Protein AF-A0A9X2JK16-F1 (afdb_monomer)

Mean predicted aligned error: 14.8 Å

Organism: NCBI:txid2954799

Secondary structure (DSSP, 8-state):
--TTTTHHHHHHHHHHHHHHHHHHHHHHHHTT---TTGGGGGHHHHHHHHHSTTTTHHHHHHHHHHS-TTSHHHHHHHHHHHHH-BTTB-TTGGGS---SSHHHHHHHHHHHHHTT-HHHHHHHHHH-TT-HHHHHHHHHHS---HHHHHHHHHHHS-GGGGGGGGSPPSS---------TTSPPPPHHHHHHHHHHHHHHHH--

Structure (mmCIF, N/CA/C/O backbone):
data_AF-A0A9X2JK16-F1
#
_entry.id   AF-A0A9X2JK16-F1
#
loop_
_atom_site.group_PDB
_atom_site.id
_atom_site.type_symbol
_atom_site.label_atom_id
_atom_site.label_alt_id
_atom_site.label_comp_id
_atom_site.label_asym_id
_atom_site.label_entity_id
_atom_site.label_seq_id
_atom_site.pdbx_PDB_ins_code
_atom_site.Cartn_x
_atom_site.Cartn_y
_atom_site.Cartn_z
_atom_site.occupancy
_atom_site.B_iso_or_equiv
_atom_site.auth_seq_id
_atom_site.auth_comp_id
_atom_site.auth_asym_id
_atom_site.auth_atom_id
_atom_site.pdbx_PDB_model_num
ATOM 1 N N . MET A 1 1 ? -15.854 -31.203 12.276 1.00 40.19 1 MET A N 1
ATOM 2 C CA . MET A 1 1 ? -14.543 -30.589 11.935 1.00 40.19 1 MET A CA 1
ATOM 3 C C . MET A 1 1 ? -13.939 -31.334 10.739 1.00 40.19 1 MET A C 1
ATOM 5 O O . MET A 1 1 ? -14.162 -32.535 10.703 1.00 40.19 1 MET A O 1
ATOM 9 N N . PRO A 1 2 ? -13.176 -30.712 9.807 1.00 40.25 2 PRO A N 1
ATOM 10 C CA . PRO A 1 2 ? -12.578 -29.386 9.945 1.00 40.25 2 PRO A CA 1
ATOM 11 C C . PRO A 1 2 ? -12.680 -28.453 8.716 1.00 40.25 2 PRO A C 1
ATOM 13 O O . PRO A 1 2 ? -12.537 -28.835 7.557 1.00 40.25 2 PRO A O 1
ATOM 16 N N . ILE A 1 3 ? -12.740 -27.164 9.044 1.00 32.25 3 ILE A N 1
ATOM 17 C CA . ILE A 1 3 ? -12.568 -25.955 8.218 1.00 32.25 3 ILE A CA 1
ATOM 18 C C . ILE A 1 3 ? -11.149 -25.859 7.580 1.00 32.25 3 ILE A C 1
ATOM 20 O O . ILE A 1 3 ? -10.768 -24.868 6.968 1.00 32.25 3 ILE A O 1
ATOM 24 N N . ALA A 1 4 ? -10.360 -26.936 7.628 1.00 30.92 4 ALA A N 1
ATOM 25 C CA . ALA A 1 4 ? -8.971 -26.984 7.175 1.00 30.92 4 ALA A CA 1
ATOM 26 C C . ALA A 1 4 ? -8.785 -27.261 5.665 1.00 30.92 4 ALA A C 1
ATOM 28 O O . ALA A 1 4 ? -7.663 -27.169 5.171 1.00 30.92 4 ALA A O 1
ATOM 29 N N . ARG A 1 5 ? -9.846 -27.585 4.903 1.00 32.50 5 ARG A N 1
ATOM 30 C CA . ARG A 1 5 ? -9.723 -27.886 3.456 1.00 32.50 5 ARG A CA 1
ATOM 31 C C . ARG A 1 5 ? -9.924 -26.691 2.516 1.00 32.50 5 ARG A C 1
ATOM 33 O O . ARG A 1 5 ? -9.440 -26.755 1.393 1.00 32.50 5 ARG A O 1
ATOM 40 N N . ARG A 1 6 ? -10.545 -25.589 2.955 1.00 37.38 6 ARG A N 1
ATOM 41 C CA . ARG A 1 6 ? -10.747 -24.393 2.102 1.00 37.38 6 ARG A CA 1
ATOM 42 C C . ARG A 1 6 ? -9.550 -23.447 2.066 1.00 37.38 6 ARG A C 1
ATOM 44 O O . ARG A 1 6 ? -9.339 -22.766 1.072 1.00 37.38 6 ARG A O 1
ATOM 51 N N . VAL A 1 7 ? -8.726 -23.464 3.111 1.00 42.69 7 VAL A N 1
ATOM 52 C CA . VAL A 1 7 ? -7.578 -22.560 3.217 1.00 42.69 7 VAL A CA 1
ATOM 53 C C . VAL A 1 7 ? -6.539 -22.872 2.139 1.00 42.69 7 VAL A C 1
ATOM 55 O O . VAL A 1 7 ? -6.014 -21.934 1.570 1.00 42.69 7 VAL A O 1
ATOM 58 N N . LYS A 1 8 ? -6.309 -24.139 1.748 1.00 41.94 8 LYS A N 1
ATOM 59 C CA . LYS A 1 8 ? -5.296 -24.511 0.732 1.00 41.94 8 LYS A CA 1
ATOM 60 C C . LYS A 1 8 ? -5.561 -23.993 -0.697 1.00 41.94 8 LYS A C 1
ATOM 62 O O . LYS A 1 8 ? -4.607 -23.958 -1.469 1.00 41.94 8 LYS A O 1
ATOM 67 N N . SER A 1 9 ? -6.789 -23.585 -1.041 1.00 55.91 9 SER A N 1
ATOM 68 C CA . SER A 1 9 ? -7.109 -23.006 -2.363 1.00 55.91 9 SER A CA 1
ATOM 69 C C . SER A 1 9 ? -6.498 -21.613 -2.510 1.00 55.91 9 SER A C 1
ATOM 71 O O . SER A 1 9 ? -5.680 -21.376 -3.393 1.00 55.91 9 SER A O 1
ATOM 73 N N . ILE A 1 10 ? -6.769 -20.748 -1.530 1.00 56.81 10 ILE A N 1
ATOM 74 C CA . ILE A 1 10 ? -6.514 -19.303 -1.595 1.00 56.81 10 ILE A CA 1
ATOM 75 C C . ILE A 1 10 ? -5.021 -18.968 -1.806 1.00 56.81 10 ILE A C 1
ATOM 77 O O . ILE A 1 10 ? -4.688 -18.017 -2.504 1.00 56.81 10 ILE A O 1
ATOM 81 N N . TRP A 1 11 ? -4.088 -19.773 -1.275 1.00 54.00 11 TRP A N 1
ATOM 82 C CA . TRP A 1 11 ? -2.635 -19.544 -1.436 1.00 54.00 11 TRP A CA 1
ATOM 83 C C . TRP A 1 11 ? -2.142 -19.762 -2.861 1.00 54.00 11 TRP A C 1
ATOM 85 O O . TRP A 1 11 ? -1.222 -19.074 -3.295 1.00 54.00 11 TRP A O 1
ATOM 95 N N . ARG A 1 12 ? -2.703 -20.754 -3.566 1.00 59.56 12 ARG A N 1
ATOM 96 C CA . ARG A 1 12 ? -2.403 -20.954 -4.990 1.00 59.56 12 ARG A CA 1
ATOM 97 C C . ARG A 1 12 ? -3.081 -19.876 -5.818 1.00 59.56 12 ARG A C 1
ATOM 99 O O . ARG A 1 12 ? -2.530 -19.486 -6.839 1.00 59.56 12 ARG A O 1
ATOM 106 N N . ASP A 1 13 ? -4.218 -19.382 -5.344 1.00 77.69 13 ASP A N 1
ATOM 107 C CA . ASP A 1 13 ? -5.017 -18.403 -6.060 1.00 77.69 13 ASP A CA 1
ATOM 108 C C . ASP A 1 13 ? -4.323 -17.032 -6.102 1.00 77.69 13 ASP A C 1
ATOM 110 O O . ASP A 1 13 ? -4.270 -16.450 -7.176 1.00 77.69 13 ASP A O 1
ATOM 114 N N . VAL A 1 14 ? -3.681 -16.553 -5.022 1.00 85.00 14 VAL A N 1
ATOM 115 C CA . VAL A 1 14 ? -3.004 -15.231 -5.026 1.00 85.00 14 VAL A CA 1
ATOM 116 C C . VAL A 1 14 ? -1.766 -15.186 -5.928 1.00 85.00 14 VAL A C 1
ATOM 118 O O . VAL A 1 14 ? -1.643 -14.270 -6.738 1.00 85.00 14 VAL A O 1
ATOM 121 N N . ASP A 1 15 ? -0.852 -16.155 -5.830 1.00 84.62 15 ASP A N 1
ATOM 122 C CA . ASP A 1 15 ? 0.355 -16.151 -6.676 1.00 84.62 15 ASP A CA 1
ATOM 123 C C . ASP A 1 15 ? -0.002 -16.373 -8.150 1.00 84.62 15 ASP A C 1
ATOM 125 O O . ASP A 1 15 ? 0.547 -15.719 -9.038 1.00 84.62 15 ASP A O 1
ATOM 129 N N . ARG A 1 16 ? -0.968 -17.265 -8.416 1.00 86.56 16 ARG A N 1
ATOM 130 C CA . ARG A 1 16 ? -1.505 -17.477 -9.763 1.00 86.56 16 ARG A CA 1
ATOM 131 C C . ARG A 1 16 ? -2.162 -16.210 -10.295 1.00 86.56 16 ARG A C 1
ATOM 133 O O . ARG A 1 16 ? -1.919 -15.867 -11.448 1.00 86.56 16 ARG A O 1
ATOM 140 N N . PHE A 1 17 ? -2.952 -15.529 -9.469 1.00 89.75 17 PHE A N 1
ATOM 141 C CA . PHE A 1 17 ? -3.612 -14.275 -9.808 1.00 89.75 17 PHE A CA 1
ATOM 142 C C . PHE A 1 17 ? -2.595 -13.193 -10.170 1.00 89.75 17 PHE A C 1
ATOM 144 O O . PHE A 1 17 ? -2.703 -12.591 -11.232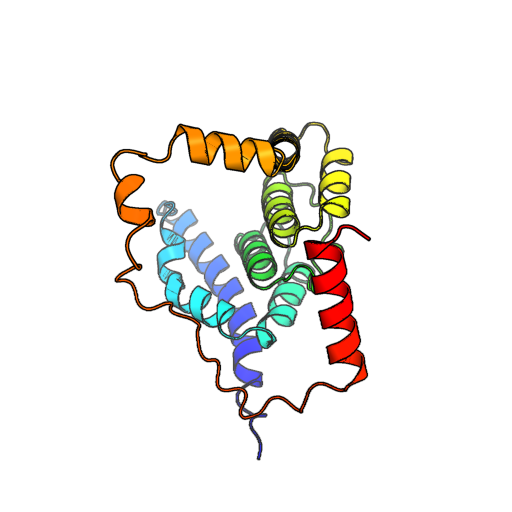 1.00 89.75 17 PHE A O 1
ATOM 151 N N . LEU A 1 18 ? -1.566 -12.980 -9.346 1.00 90.69 18 LEU A N 1
ATOM 152 C CA . LEU A 1 18 ? -0.531 -11.983 -9.627 1.00 90.69 18 LEU A CA 1
ATOM 153 C C . LEU A 1 18 ? 0.270 -12.323 -10.896 1.00 90.69 18 LEU A C 1
ATOM 155 O O . LEU A 1 18 ? 0.558 -11.434 -11.696 1.00 90.69 18 LEU A O 1
ATOM 159 N N . ALA A 1 19 ? 0.548 -13.605 -11.145 1.00 88.12 19 ALA A N 1
ATOM 160 C CA . ALA A 1 19 ? 1.183 -14.049 -12.385 1.00 88.12 19 ALA A CA 1
ATOM 161 C C . ALA A 1 19 ? 0.268 -13.906 -13.620 1.00 88.12 19 ALA A C 1
ATOM 163 O O . ALA A 1 19 ? 0.729 -13.643 -14.731 1.00 88.12 19 ALA A O 1
ATOM 164 N N . GLU A 1 20 ? -1.040 -14.108 -13.470 1.00 88.81 20 GLU A N 1
ATOM 165 C CA . GLU A 1 20 ? -2.033 -13.866 -14.520 1.00 88.81 20 GLU A CA 1
ATOM 166 C C . GLU A 1 20 ? -2.175 -12.379 -14.831 1.00 88.81 20 GLU A C 1
ATOM 168 O O . GLU A 1 20 ? -2.194 -11.993 -15.998 1.00 88.81 20 GLU A O 1
ATOM 173 N N . LEU A 1 21 ? -2.156 -11.549 -13.795 1.00 90.88 21 LEU A N 1
ATOM 174 C CA . LEU A 1 21 ? -2.156 -10.103 -13.896 1.00 90.88 21 LEU A CA 1
ATOM 175 C C . LEU A 1 21 ? -0.925 -9.601 -14.667 1.00 90.88 21 LEU A C 1
ATOM 177 O O . LEU A 1 21 ? -1.068 -8.771 -15.566 1.00 90.88 21 LEU A O 1
ATOM 181 N N . ASP A 1 22 ? 0.263 -10.139 -14.382 1.00 90.19 22 ASP A N 1
ATOM 182 C CA . ASP A 1 22 ? 1.486 -9.824 -15.132 1.00 90.19 22 ASP A CA 1
ATOM 183 C C . ASP A 1 22 ? 1.375 -10.207 -16.612 1.00 90.19 22 ASP A C 1
ATOM 185 O O . ASP A 1 22 ? 1.712 -9.408 -17.492 1.00 90.19 22 ASP A O 1
ATOM 189 N N . ARG A 1 23 ? 0.858 -11.408 -16.902 1.00 90.12 23 ARG A N 1
ATOM 190 C CA . ARG A 1 23 ? 0.634 -11.876 -18.280 1.00 90.12 23 ARG A CA 1
ATOM 191 C C . ARG A 1 23 ? -0.364 -10.994 -19.019 1.00 90.12 23 ARG A C 1
ATOM 193 O O . ARG A 1 23 ? -0.121 -10.629 -20.167 1.00 90.12 23 ARG A O 1
ATOM 200 N N . TYR A 1 24 ? -1.456 -10.619 -18.363 1.00 88.69 24 TYR A N 1
ATOM 201 C CA . TYR A 1 24 ? -2.476 -9.762 -18.950 1.00 88.69 24 TYR A CA 1
ATOM 202 C C . TYR A 1 24 ? -1.957 -8.343 -19.203 1.00 88.69 24 TYR A C 1
ATOM 204 O O . TYR A 1 24 ? -2.203 -7.783 -20.271 1.00 88.69 24 TYR A O 1
ATOM 212 N N . HIS A 1 25 ? -1.170 -7.780 -18.282 1.00 90.44 25 HIS A N 1
ATOM 213 C CA . HIS A 1 25 ? -0.501 -6.501 -18.510 1.00 90.44 25 HIS A CA 1
ATOM 214 C C . HIS A 1 25 ? 0.427 -6.569 -19.728 1.00 90.44 25 HIS A C 1
ATOM 216 O O . HIS A 1 25 ? 0.351 -5.713 -20.605 1.00 90.44 25 HIS A O 1
ATOM 222 N N . HIS A 1 26 ? 1.262 -7.607 -19.824 1.00 90.31 26 HIS A N 1
ATOM 223 C CA . HIS A 1 26 ? 2.160 -7.793 -20.965 1.00 90.31 26 HIS A CA 1
ATOM 224 C C . HIS A 1 26 ? 1.397 -7.947 -22.294 1.00 90.31 26 HIS A C 1
ATOM 226 O O . HIS A 1 26 ? 1.768 -7.349 -23.308 1.00 90.31 26 HIS A O 1
ATOM 232 N N . TYR A 1 27 ? 0.284 -8.684 -22.281 1.00 90.75 27 TYR A N 1
ATOM 233 C CA . TYR A 1 27 ? -0.622 -8.792 -23.421 1.00 90.75 27 TYR A CA 1
ATOM 234 C C . TYR A 1 27 ? -1.186 -7.423 -23.833 1.00 90.75 27 TYR A C 1
ATOM 236 O O . TYR A 1 27 ? -1.111 -7.045 -24.998 1.00 90.75 27 TYR A O 1
ATOM 244 N N . LEU A 1 28 ? -1.685 -6.618 -22.895 1.00 89.44 28 LEU A N 1
ATOM 245 C CA . LEU A 1 28 ? -2.206 -5.290 -23.223 1.00 89.44 28 LEU A CA 1
ATOM 246 C C . LEU A 1 28 ? -1.125 -4.329 -23.720 1.00 89.44 28 LEU A C 1
ATOM 248 O O . LEU A 1 28 ? -1.386 -3.548 -24.637 1.00 89.44 28 LEU A O 1
ATOM 252 N N . SER A 1 29 ? 0.076 -4.383 -23.140 1.00 88.88 29 SER A N 1
ATOM 253 C CA . SER A 1 29 ? 1.216 -3.574 -23.577 1.00 88.88 29 SER A CA 1
ATOM 254 C C . SER A 1 29 ? 1.638 -3.912 -25.006 1.00 88.88 29 SER A C 1
ATOM 256 O O . SER A 1 29 ? 1.811 -2.997 -25.805 1.00 88.88 29 SER A O 1
ATOM 258 N N . SER A 1 30 ? 1.733 -5.199 -25.357 1.00 91.50 30 SER A N 1
ATOM 259 C CA . SER A 1 30 ? 2.098 -5.638 -26.717 1.00 91.50 30 SER A CA 1
ATOM 260 C C . SER A 1 30 ? 1.059 -5.271 -27.782 1.00 91.50 30 SER A C 1
ATOM 262 O O . SER A 1 30 ? 1.412 -5.113 -28.945 1.00 91.50 30 SER A O 1
ATOM 264 N N . HIS A 1 31 ? -0.202 -5.073 -27.391 1.00 91.00 31 HIS A N 1
ATOM 265 C CA . HIS A 1 31 ? -1.290 -4.705 -28.303 1.00 91.00 31 HIS A CA 1
ATOM 266 C C . HIS A 1 31 ? -1.624 -3.204 -28.284 1.00 91.00 31 HIS A C 1
ATOM 268 O O . HIS A 1 31 ? -2.629 -2.802 -28.869 1.00 91.00 31 HIS A O 1
ATOM 274 N N . GLY A 1 32 ? -0.847 -2.372 -27.577 1.00 87.38 32 GLY A N 1
ATOM 275 C CA . GLY A 1 32 ? -1.099 -0.928 -27.469 1.00 87.38 32 GLY A CA 1
ATOM 276 C C . GLY A 1 32 ? -2.396 -0.562 -26.730 1.00 87.38 32 GLY A C 1
ATOM 277 O O . GLY A 1 32 ? -2.888 0.554 -26.858 1.00 87.38 32 GLY A O 1
ATOM 278 N N . LYS A 1 33 ? -2.967 -1.490 -25.950 1.00 84.12 33 LYS A N 1
ATOM 279 C CA . LYS A 1 33 ? -4.248 -1.332 -25.233 1.00 84.12 33 LYS A CA 1
ATOM 280 C C . LYS A 1 33 ? -4.075 -1.084 -23.731 1.00 84.12 33 LYS A C 1
ATOM 282 O O . LYS A 1 33 ? -5.036 -1.197 -22.970 1.00 84.12 33 LYS A O 1
ATOM 287 N N . CYS A 1 34 ? -2.863 -0.770 -23.271 1.00 80.00 34 CYS A N 1
ATOM 288 C CA . CYS A 1 34 ? -2.581 -0.553 -21.850 1.00 80.00 34 CYS A CA 1
ATOM 289 C C . CYS A 1 34 ? -3.060 0.839 -21.387 1.00 80.00 34 CYS A C 1
ATOM 291 O O . CYS A 1 34 ? -2.273 1.762 -21.197 1.00 80.00 34 CYS A O 1
ATOM 293 N N . GLY A 1 35 ? -4.377 0.998 -21.240 1.00 80.12 35 GLY A N 1
ATOM 294 C CA . GLY A 1 35 ? -5.007 2.183 -20.646 1.00 80.12 35 GLY A CA 1
ATOM 295 C C . GLY A 1 35 ? -5.196 2.051 -19.131 1.00 80.12 35 GLY A C 1
ATOM 296 O O . GLY A 1 35 ? -5.212 0.947 -18.600 1.00 80.12 35 GLY A O 1
ATOM 297 N N . GLN A 1 36 ? -5.416 3.161 -18.416 1.00 75.69 36 GLN A N 1
ATOM 298 C CA . GLN A 1 36 ? -5.500 3.203 -16.939 1.00 75.69 36 GLN A CA 1
ATOM 299 C C . GLN A 1 36 ? -6.570 2.279 -16.310 1.00 75.69 36 GLN A C 1
ATOM 301 O O . GLN A 1 36 ? -6.493 1.959 -15.126 1.00 75.69 36 GLN A O 1
ATOM 306 N N . GLY A 1 37 ? -7.557 1.825 -17.087 1.00 82.69 37 GLY A N 1
ATOM 307 C CA . GLY A 1 37 ? -8.665 0.991 -16.616 1.00 82.69 37 GLY A CA 1
ATOM 308 C C . GLY A 1 37 ? -8.416 -0.519 -16.616 1.00 82.69 37 GLY A C 1
ATOM 309 O O . GLY A 1 37 ? -9.310 -1.259 -16.219 1.00 82.69 37 GLY A O 1
ATOM 310 N N . TRP A 1 38 ? -7.252 -1.015 -17.044 1.00 84.81 38 TRP A N 1
ATOM 311 C CA . TRP A 1 38 ? -7.060 -2.462 -17.228 1.00 84.81 38 TRP A CA 1
ATOM 312 C C . TRP A 1 38 ? -7.181 -3.284 -15.934 1.00 84.81 38 TRP A C 1
ATOM 314 O O . TRP A 1 38 ? -7.625 -4.430 -15.966 1.00 84.81 38 TRP A O 1
ATOM 324 N N . LEU A 1 39 ? -6.863 -2.682 -14.784 1.00 87.12 39 LEU A N 1
ATOM 325 C CA . LEU A 1 39 ? -7.024 -3.304 -13.466 1.00 87.12 39 LEU A CA 1
ATOM 326 C C . LEU A 1 39 ? -8.493 -3.506 -13.067 1.00 87.12 39 LEU A C 1
ATOM 328 O O . LEU A 1 39 ? -8.778 -4.300 -12.173 1.00 87.12 39 LEU A O 1
ATOM 332 N N . LEU A 1 40 ? -9.435 -2.812 -13.717 1.00 87.25 40 LEU A N 1
ATOM 333 C CA . LEU A 1 40 ? -10.864 -2.937 -13.417 1.00 87.25 40 LEU A CA 1
ATOM 334 C C . LEU A 1 40 ? -11.402 -4.332 -13.743 1.00 87.25 40 LEU A C 1
ATOM 336 O O . LEU A 1 40 ? -12.339 -4.774 -13.078 1.00 87.25 40 LEU A O 1
ATOM 340 N N . ALA A 1 41 ? -10.781 -5.037 -14.695 1.00 84.12 41 ALA A N 1
ATOM 341 C CA . ALA A 1 41 ? -11.116 -6.422 -15.020 1.00 84.12 41 ALA A CA 1
ATOM 342 C C . ALA A 1 41 ? -10.971 -7.362 -13.806 1.00 84.12 41 ALA A C 1
ATOM 344 O O . ALA A 1 41 ? -11.719 -8.324 -13.688 1.00 84.12 41 ALA A O 1
ATOM 345 N N . PHE A 1 42 ? -10.083 -7.026 -12.865 1.00 87.50 42 PHE A N 1
ATOM 346 C CA . PHE A 1 42 ? -9.749 -7.834 -11.686 1.00 87.50 42 PHE A CA 1
ATOM 347 C C . PHE A 1 42 ? -10.372 -7.306 -10.385 1.00 87.50 42 PHE A C 1
ATOM 349 O O . PHE A 1 42 ? -9.944 -7.635 -9.277 1.00 87.50 42 PHE A O 1
ATOM 356 N N . ARG A 1 43 ? -11.376 -6.423 -10.477 1.00 87.12 43 ARG A N 1
ATOM 357 C CA . ARG A 1 43 ? -11.970 -5.763 -9.300 1.00 87.12 43 ARG A CA 1
ATOM 358 C C . ARG A 1 43 ? -12.510 -6.758 -8.269 1.00 87.12 43 ARG A C 1
ATOM 360 O O . ARG A 1 43 ? -12.428 -6.490 -7.069 1.00 87.12 43 ARG A O 1
ATOM 367 N N . ASN A 1 44 ? -13.110 -7.855 -8.724 1.00 84.38 44 ASN A N 1
ATOM 368 C CA . ASN A 1 44 ? -13.694 -8.857 -7.835 1.00 84.38 44 ASN A CA 1
ATOM 369 C C . ASN A 1 44 ? -12.609 -9.676 -7.130 1.00 84.38 44 ASN A C 1
ATOM 371 O O . ASN A 1 44 ? -12.719 -9.876 -5.923 1.00 84.38 44 ASN A O 1
ATOM 375 N N . ASP A 1 45 ? -11.526 -10.020 -7.827 1.00 86.69 45 ASP A N 1
ATOM 376 C CA . ASP A 1 45 ? -10.373 -10.713 -7.245 1.00 86.69 45 ASP A CA 1
ATOM 377 C C . ASP A 1 45 ? -9.714 -9.866 -6.156 1.00 86.69 45 ASP A C 1
ATOM 379 O O . ASP A 1 45 ? -9.488 -10.338 -5.043 1.00 86.69 45 ASP A O 1
ATOM 383 N N . PHE A 1 46 ? -9.507 -8.567 -6.410 1.00 88.44 46 PHE A N 1
ATOM 384 C CA . PHE A 1 46 ? -8.986 -7.656 -5.388 1.00 88.44 46 PHE A CA 1
ATOM 385 C C . PHE A 1 46 ? -9.880 -7.595 -4.151 1.00 88.44 46 PHE A C 1
ATOM 387 O O . PHE A 1 46 ? -9.382 -7.595 -3.029 1.00 88.44 46 PHE A O 1
ATOM 394 N N . ARG A 1 47 ? -11.204 -7.545 -4.331 1.00 86.38 47 ARG A N 1
ATOM 395 C CA . ARG A 1 47 ? -12.146 -7.541 -3.204 1.00 86.38 47 ARG A CA 1
ATOM 396 C C . ARG A 1 47 ? -12.078 -8.830 -2.405 1.00 86.38 47 ARG A C 1
ATOM 398 O O . ARG A 1 47 ? -12.116 -8.761 -1.183 1.00 86.38 47 ARG A O 1
ATOM 405 N N . GLN A 1 48 ? -11.981 -9.965 -3.085 1.00 83.75 48 GLN A N 1
ATOM 406 C CA . GLN A 1 48 ? -11.883 -11.261 -2.435 1.00 83.75 48 GLN A CA 1
ATOM 407 C C . GLN A 1 48 ? -10.586 -11.373 -1.629 1.00 83.75 48 GLN A C 1
ATOM 409 O O . GLN A 1 48 ? -10.637 -11.698 -0.447 1.00 83.75 48 GLN A O 1
ATOM 414 N N . ILE A 1 49 ? -9.450 -10.986 -2.219 1.00 84.69 49 ILE A N 1
ATOM 415 C CA . ILE A 1 49 ? -8.154 -10.955 -1.526 1.00 84.69 49 ILE A CA 1
ATOM 416 C C . ILE A 1 49 ? -8.235 -10.092 -0.262 1.00 84.69 49 ILE A C 1
ATOM 418 O O . ILE A 1 49 ? -7.777 -10.514 0.793 1.00 84.69 49 ILE A O 1
ATOM 422 N N . LEU A 1 50 ? -8.848 -8.908 -0.345 1.00 83.94 50 LEU A N 1
ATOM 423 C CA . LEU A 1 50 ? -9.008 -8.012 0.806 1.00 83.94 50 LEU A CA 1
ATOM 424 C C . LEU A 1 50 ? -10.017 -8.520 1.851 1.00 83.94 50 LEU A C 1
ATOM 426 O O . LEU A 1 50 ? -9.973 -8.088 2.997 1.00 83.94 50 LEU A O 1
ATOM 430 N N . PHE A 1 51 ? -10.955 -9.390 1.478 1.00 82.88 51 PHE A N 1
ATOM 431 C CA . PHE A 1 51 ? -11.930 -9.951 2.414 1.00 82.88 51 PHE A CA 1
ATOM 432 C C . PHE A 1 51 ? -11.364 -11.149 3.186 1.00 82.88 51 PHE A C 1
ATOM 434 O O . PHE A 1 51 ? -11.666 -11.319 4.365 1.00 82.88 51 PHE A O 1
ATOM 441 N N . ASP A 1 52 ? -10.497 -11.941 2.553 1.00 78.12 52 ASP A N 1
ATOM 442 C CA . ASP A 1 52 ? -9.912 -13.163 3.119 1.00 78.12 52 ASP A CA 1
ATOM 443 C C . ASP A 1 52 ? -8.721 -12.895 4.076 1.00 78.12 52 ASP A C 1
ATOM 445 O O . ASP A 1 52 ? -7.876 -13.765 4.332 1.00 78.12 52 ASP A O 1
ATOM 449 N N . GLU A 1 53 ? -8.634 -11.688 4.647 1.00 67.88 53 GLU A N 1
ATOM 450 C CA . GLU A 1 53 ? -7.655 -11.355 5.683 1.00 67.88 53 GLU A CA 1
ATOM 451 C C . GLU A 1 53 ? -7.880 -12.226 6.937 1.00 67.88 53 GLU A C 1
ATOM 453 O O . GLU A 1 53 ? -9.004 -12.300 7.439 1.00 67.88 53 GLU A O 1
ATOM 458 N N . PRO A 1 54 ? -6.846 -12.904 7.491 1.00 63.62 54 PRO A N 1
ATOM 459 C CA . PRO A 1 54 ? -5.402 -12.697 7.300 1.00 63.62 54 PRO A CA 1
ATOM 460 C C . PRO A 1 54 ? -4.683 -13.724 6.395 1.00 63.62 54 PRO A C 1
ATOM 462 O O . PRO A 1 54 ? -3.451 -13.708 6.324 1.00 63.62 54 PRO A O 1
ATOM 465 N N . ALA A 1 55 ? -5.398 -14.642 5.733 1.00 65.19 55 ALA A N 1
ATOM 466 C CA . ALA A 1 55 ? -4.793 -15.788 5.034 1.00 65.19 55 ALA A CA 1
ATOM 467 C C . ALA A 1 55 ? -3.924 -15.387 3.824 1.00 65.19 55 ALA A C 1
ATOM 469 O O . ALA A 1 55 ? -3.003 -16.108 3.446 1.00 65.19 55 ALA A O 1
ATOM 470 N N . VAL A 1 56 ? -4.183 -14.214 3.247 1.00 69.00 56 VAL A N 1
ATOM 471 C CA . VAL A 1 56 ? -3.529 -13.702 2.032 1.00 69.00 56 VAL A CA 1
ATOM 472 C C . VAL A 1 56 ? -2.210 -12.957 2.269 1.00 69.00 56 VAL A C 1
ATOM 474 O O . VAL A 1 56 ? -1.451 -12.741 1.325 1.00 69.00 56 VAL A O 1
ATOM 477 N N . ASN A 1 57 ? -1.868 -12.618 3.517 1.00 75.56 57 ASN A N 1
ATOM 478 C CA . ASN A 1 57 ? -0.672 -11.815 3.812 1.00 75.56 57 ASN A CA 1
ATOM 479 C C . ASN A 1 57 ? 0.636 -12.550 3.501 1.00 75.56 57 ASN A C 1
ATOM 481 O O . ASN A 1 57 ? 1.592 -11.957 3.006 1.00 75.56 57 ASN A O 1
ATOM 485 N N . PHE A 1 58 ? 0.685 -13.851 3.779 1.00 80.38 58 PHE A N 1
ATOM 486 C CA . PHE A 1 58 ? 1.874 -14.654 3.516 1.00 80.38 58 PHE A CA 1
ATOM 487 C C . PHE A 1 58 ? 2.104 -14.894 2.014 1.00 80.38 58 PHE A C 1
ATOM 489 O O . PHE A 1 58 ? 3.243 -14.710 1.592 1.00 80.38 58 PHE A O 1
ATOM 496 N N . PRO A 1 59 ? 1.086 -15.222 1.188 1.00 85.81 59 PRO A N 1
ATOM 497 C CA . PRO A 1 59 ? 1.234 -15.246 -0.268 1.00 85.81 59 PRO A CA 1
ATOM 498 C C . PRO A 1 59 ? 1.760 -13.927 -0.842 1.00 85.81 59 PRO A C 1
ATOM 500 O O . PRO A 1 59 ? 2.743 -13.938 -1.572 1.00 85.81 59 PRO A O 1
ATOM 503 N N . LEU A 1 60 ? 1.197 -12.781 -0.438 1.00 88.94 60 LEU A N 1
ATOM 504 C CA . LEU A 1 60 ? 1.659 -11.468 -0.907 1.00 88.94 60 LEU A CA 1
ATOM 505 C C . LEU A 1 60 ? 3.121 -11.195 -0.521 1.00 88.94 60 LEU A C 1
ATOM 507 O O . LEU A 1 60 ? 3.916 -10.756 -1.350 1.00 88.94 60 LEU A O 1
ATOM 511 N N . ALA A 1 61 ? 3.499 -11.491 0.726 1.00 87.69 61 ALA A N 1
ATOM 512 C CA . ALA A 1 61 ? 4.875 -11.327 1.190 1.00 87.69 61 ALA A CA 1
ATOM 513 C C . ALA A 1 61 ? 5.856 -12.304 0.516 1.00 87.69 61 ALA A C 1
ATOM 515 O O . ALA A 1 61 ? 7.021 -11.960 0.322 1.00 87.69 61 ALA A O 1
ATOM 516 N N . ARG A 1 62 ? 5.405 -13.516 0.168 1.00 87.94 62 ARG A N 1
ATOM 517 C CA . ARG A 1 62 ? 6.180 -14.482 -0.619 1.00 87.94 62 ARG A CA 1
ATOM 518 C C . ARG A 1 62 ? 6.388 -13.971 -2.041 1.00 87.94 62 ARG A C 1
ATOM 520 O O . ARG A 1 62 ? 7.525 -13.924 -2.489 1.00 87.94 62 ARG A O 1
ATOM 527 N N . TYR A 1 63 ? 5.330 -13.501 -2.700 1.00 89.81 63 TYR A N 1
ATOM 528 C CA . TYR A 1 63 ? 5.421 -12.927 -4.040 1.00 89.81 63 TYR A CA 1
ATOM 529 C C . TYR A 1 63 ? 6.450 -11.795 -4.110 1.00 89.81 63 TYR A C 1
ATOM 531 O O . TYR A 1 63 ? 7.303 -11.795 -4.985 1.00 89.81 63 TYR A O 1
ATOM 539 N N . LEU A 1 64 ? 6.425 -10.866 -3.149 1.00 90.19 64 LEU A N 1
ATOM 540 C CA . LEU A 1 64 ? 7.389 -9.760 -3.078 1.00 90.19 64 LEU A CA 1
ATOM 541 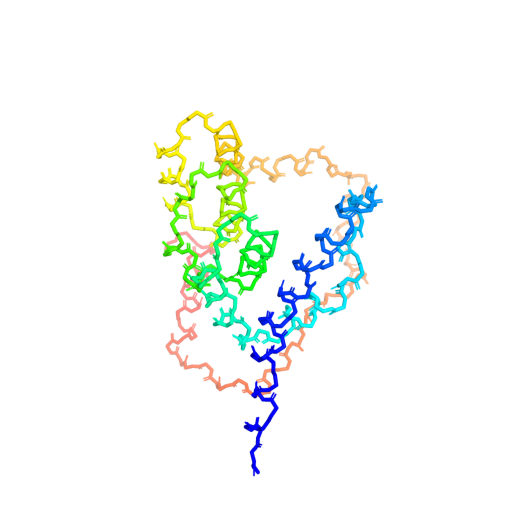C C . LEU A 1 64 ? 8.834 -10.205 -2.805 1.00 90.19 64 LEU A C 1
ATOM 543 O O . LEU A 1 64 ? 9.758 -9.442 -3.051 1.00 90.19 64 LEU A O 1
ATOM 547 N N . ARG A 1 65 ? 9.045 -11.405 -2.262 1.00 88.75 65 ARG A N 1
ATOM 548 C CA . ARG A 1 65 ? 10.386 -11.962 -2.056 1.00 88.75 65 ARG A CA 1
ATOM 549 C C . ARG A 1 65 ? 10.901 -12.659 -3.308 1.00 88.75 65 ARG A C 1
ATOM 551 O O . ARG A 1 65 ? 12.076 -12.533 -3.631 1.00 88.75 65 ARG A O 1
ATOM 558 N N . ASP A 1 66 ? 10.023 -13.409 -3.963 1.00 90.00 66 ASP A N 1
ATOM 559 C CA . ASP A 1 66 ? 10.398 -14.329 -5.034 1.00 90.00 66 ASP A CA 1
ATOM 560 C C . ASP A 1 66 ? 10.329 -13.662 -6.418 1.00 90.00 66 ASP A C 1
ATOM 562 O O . ASP A 1 66 ? 10.994 -14.103 -7.356 1.00 90.00 66 ASP A O 1
ATOM 566 N N . CYS A 1 67 ? 9.522 -12.606 -6.572 1.00 89.06 67 CYS A N 1
ATOM 567 C CA . CYS A 1 67 ? 9.353 -11.898 -7.837 1.00 89.06 67 CYS A CA 1
ATOM 568 C C . CYS A 1 67 ? 10.196 -10.623 -7.904 1.00 89.06 67 CYS A C 1
ATOM 570 O O . CYS A 1 67 ? 10.249 -9.863 -6.935 1.00 89.06 67 CYS A O 1
ATOM 572 N N . PRO A 1 68 ? 10.796 -10.341 -9.073 1.00 89.75 68 PRO A N 1
ATOM 573 C CA . PRO A 1 68 ? 11.643 -9.178 -9.238 1.00 89.75 68 PRO A CA 1
ATOM 574 C C . PRO A 1 68 ? 10.807 -7.885 -9.328 1.00 89.75 68 PRO A C 1
ATOM 576 O O . PRO A 1 68 ? 9.645 -7.926 -9.767 1.00 89.75 68 PRO A O 1
ATOM 579 N N . PRO A 1 69 ? 11.363 -6.731 -8.918 1.00 88.94 69 PRO A N 1
ATOM 580 C CA . PRO A 1 69 ? 10.582 -5.514 -8.717 1.00 88.94 69 PRO A CA 1
ATOM 581 C C . PRO A 1 69 ? 10.067 -4.839 -10.000 1.00 88.94 69 PRO A C 1
ATOM 583 O O . PRO A 1 69 ? 9.167 -3.998 -9.943 1.00 88.94 69 PRO A O 1
ATOM 586 N N . GLU A 1 70 ? 10.594 -5.222 -11.164 1.00 87.75 70 GLU A N 1
ATOM 587 C CA . GLU A 1 70 ? 10.199 -4.721 -12.485 1.00 87.75 70 GLU A CA 1
ATOM 588 C C . GLU A 1 70 ? 8.827 -5.251 -12.919 1.00 87.75 70 GLU A C 1
ATOM 590 O O . GLU A 1 70 ? 8.185 -4.683 -13.809 1.00 87.75 70 GLU A O 1
ATOM 595 N N . ARG A 1 71 ? 8.351 -6.338 -12.298 1.00 89.06 71 ARG A N 1
ATOM 596 C CA . ARG A 1 71 ? 7.060 -6.931 -12.647 1.00 89.06 71 ARG A CA 1
ATOM 597 C C . ARG A 1 71 ? 5.897 -6.025 -12.220 1.00 89.06 71 ARG A C 1
ATOM 599 O O . ARG A 1 71 ? 5.866 -5.571 -11.073 1.00 89.06 71 ARG A O 1
ATOM 606 N N . PRO A 1 72 ? 4.892 -5.791 -13.087 1.00 86.06 72 PRO A N 1
ATOM 607 C CA . PRO A 1 72 ? 3.712 -4.983 -12.756 1.00 86.06 72 PRO A CA 1
ATOM 608 C C . PRO A 1 72 ? 3.024 -5.406 -11.450 1.00 86.06 72 PRO A C 1
ATOM 610 O O . PRO A 1 72 ? 2.641 -4.560 -10.634 1.00 86.06 72 PRO A O 1
ATOM 613 N N . GLY A 1 73 ? 2.928 -6.715 -11.232 1.00 89.75 73 GLY A N 1
ATOM 614 C CA . GLY A 1 73 ? 2.338 -7.356 -10.072 1.00 89.75 73 GLY A CA 1
ATOM 615 C C . GLY A 1 73 ? 3.077 -7.058 -8.774 1.00 89.75 73 GLY A C 1
ATOM 616 O O . GLY A 1 73 ? 2.445 -7.080 -7.726 1.00 89.75 73 GLY A O 1
ATOM 617 N N . TYR A 1 74 ? 4.363 -6.688 -8.810 1.00 91.44 74 TYR A N 1
ATOM 618 C CA . TYR A 1 74 ? 5.132 -6.355 -7.607 1.00 91.44 74 TYR A CA 1
ATOM 619 C C . TYR A 1 74 ? 4.554 -5.128 -6.889 1.00 91.44 74 TYR A C 1
ATOM 621 O O . TYR A 1 74 ? 4.241 -5.164 -5.699 1.00 91.44 74 TYR A O 1
ATOM 629 N N . CYS A 1 75 ? 4.316 -4.044 -7.632 1.00 90.69 75 CYS A N 1
ATOM 630 C CA . CYS A 1 75 ? 3.719 -2.823 -7.082 1.00 90.69 75 CYS A CA 1
ATOM 631 C C . CYS A 1 75 ? 2.294 -3.064 -6.558 1.00 90.69 75 CYS A C 1
ATOM 633 O O . CYS A 1 75 ? 1.878 -2.468 -5.563 1.00 90.69 75 CYS A O 1
ATOM 635 N N . ILE A 1 76 ? 1.546 -3.948 -7.219 1.00 92.38 76 ILE A N 1
ATOM 636 C CA . ILE A 1 76 ? 0.170 -4.286 -6.846 1.00 92.38 76 ILE A CA 1
ATOM 637 C C . ILE A 1 76 ? 0.148 -5.172 -5.604 1.00 92.38 76 ILE A C 1
ATOM 639 O O . ILE A 1 76 ? -0.629 -4.904 -4.693 1.00 92.38 76 ILE A O 1
ATOM 643 N N . ALA A 1 77 ? 1.036 -6.161 -5.516 1.00 92.62 77 ALA A N 1
ATOM 644 C CA . ALA A 1 77 ? 1.215 -6.991 -4.333 1.00 92.62 77 ALA A CA 1
ATOM 645 C C . ALA A 1 77 ? 1.620 -6.142 -3.121 1.00 92.62 77 ALA A C 1
ATOM 647 O O . ALA A 1 77 ? 1.064 -6.311 -2.040 1.00 92.62 77 ALA A O 1
ATOM 648 N N . MET A 1 78 ? 2.514 -5.167 -3.310 1.00 92.62 78 MET A N 1
ATOM 649 C CA . MET A 1 78 ? 2.894 -4.210 -2.270 1.00 92.62 78 MET A CA 1
ATOM 650 C C . MET A 1 78 ? 1.715 -3.334 -1.837 1.00 92.62 78 MET A C 1
ATOM 652 O O . MET A 1 78 ? 1.496 -3.135 -0.641 1.00 92.62 78 MET A O 1
ATOM 656 N N . TRP A 1 79 ? 0.929 -2.829 -2.793 1.00 92.06 79 TRP A N 1
ATOM 657 C CA . TRP A 1 79 ? -0.280 -2.069 -2.490 1.00 92.06 79 TRP A CA 1
ATOM 658 C C . TRP A 1 79 ? -1.295 -2.915 -1.711 1.00 92.06 79 TRP A C 1
ATOM 660 O O . TRP A 1 79 ? -1.777 -2.459 -0.675 1.00 92.06 79 TRP A O 1
ATOM 670 N N . LEU A 1 80 ? -1.573 -4.147 -2.151 1.00 92.00 80 LEU A N 1
ATOM 671 C CA . LEU A 1 80 ? -2.463 -5.089 -1.467 1.00 92.00 80 LEU A CA 1
ATOM 672 C C . LEU A 1 80 ? -1.967 -5.398 -0.055 1.00 92.00 80 LEU A C 1
ATOM 674 O O . LEU A 1 80 ? -2.739 -5.289 0.891 1.00 92.00 80 LEU A O 1
ATOM 678 N N . LEU A 1 81 ? -0.673 -5.673 0.114 1.00 90.88 81 LEU A N 1
ATOM 679 C CA . LEU A 1 81 ? -0.083 -5.919 1.428 1.00 90.88 81 LEU A CA 1
ATOM 680 C C . LEU A 1 81 ? -0.257 -4.706 2.350 1.00 90.88 81 LEU A C 1
ATOM 682 O O . LEU A 1 81 ? -0.614 -4.860 3.513 1.00 90.88 81 LEU A O 1
ATOM 686 N N . GLY A 1 82 ? -0.080 -3.488 1.829 1.00 90.19 82 GLY A N 1
ATOM 687 C CA . GLY A 1 82 ? -0.378 -2.254 2.556 1.00 90.19 82 GLY A CA 1
ATOM 688 C C . GLY A 1 82 ? -1.860 -2.086 2.903 1.00 90.19 82 GLY A C 1
ATOM 689 O O . GLY A 1 82 ? -2.188 -1.527 3.949 1.00 90.19 82 GLY A O 1
ATOM 690 N N . ARG A 1 83 ? -2.774 -2.560 2.047 1.00 90.25 83 ARG A N 1
ATOM 691 C CA . ARG A 1 83 ? -4.220 -2.536 2.309 1.00 90.25 83 ARG A CA 1
ATOM 692 C C . ARG A 1 83 ? -4.617 -3.487 3.432 1.00 90.25 83 ARG A C 1
ATOM 694 O O . ARG A 1 83 ? -5.436 -3.047 4.241 1.00 90.25 83 ARG A O 1
ATOM 701 N N . CYS A 1 84 ? -3.996 -4.667 3.474 1.00 86.50 84 CYS A N 1
ATOM 702 C CA . CYS A 1 84 ? -4.202 -5.690 4.496 1.00 86.50 84 CYS A CA 1
ATOM 703 C C . CYS A 1 84 ? -3.428 -5.453 5.793 1.00 86.50 84 CYS A C 1
ATOM 705 O O . CYS A 1 84 ? -3.657 -6.118 6.799 1.00 86.50 84 CYS A O 1
ATOM 707 N N . ALA A 1 85 ? -2.467 -4.532 5.781 1.00 85.69 85 ALA A N 1
ATOM 708 C CA . ALA A 1 85 ? -1.677 -4.222 6.953 1.00 85.69 85 ALA A CA 1
ATOM 709 C C . ALA A 1 85 ? -2.402 -3.283 7.920 1.00 85.69 85 ALA A C 1
ATOM 711 O O . ALA A 1 85 ? -3.091 -2.334 7.540 1.00 85.69 85 ALA A O 1
ATOM 712 N N . GLU A 1 86 ? -2.175 -3.533 9.206 1.00 82.81 86 GLU A N 1
ATOM 713 C CA . GLU A 1 86 ? -2.673 -2.724 10.311 1.00 82.81 86 GLU A CA 1
ATOM 714 C C . GLU A 1 86 ? -1.501 -2.014 10.991 1.00 82.81 86 GLU A C 1
ATOM 716 O O . GLU A 1 86 ? -0.346 -2.436 10.896 1.00 82.81 86 GLU A O 1
ATOM 721 N N . ARG A 1 87 ? -1.794 -0.977 11.779 1.00 78.31 87 ARG A N 1
ATOM 722 C CA . ARG A 1 87 ? -0.772 -0.255 12.552 1.00 78.31 87 ARG A CA 1
ATOM 723 C C . ARG A 1 87 ? 0.071 -1.169 13.449 1.00 78.31 87 ARG A C 1
ATOM 725 O O . ARG A 1 87 ? 1.262 -0.936 13.630 1.00 78.31 87 ARG A O 1
ATOM 732 N N . THR A 1 88 ? -0.542 -2.197 14.031 1.00 78.19 88 THR A N 1
ATOM 733 C CA . THR A 1 88 ? 0.127 -3.162 14.920 1.00 78.19 88 THR A CA 1
ATOM 734 C C . THR A 1 88 ? 0.742 -4.341 14.168 1.00 78.19 88 THR A C 1
ATOM 736 O O . THR A 1 88 ? 1.563 -5.060 14.735 1.00 78.19 88 THR A O 1
ATOM 739 N N . LYS A 1 89 ? 0.367 -4.552 12.899 1.00 79.38 89 LYS A N 1
ATOM 740 C CA . LYS A 1 89 ? 0.781 -5.692 12.075 1.00 79.38 89 LYS A CA 1
ATOM 741 C C . LYS A 1 89 ? 1.148 -5.213 10.677 1.00 79.38 89 LYS A C 1
ATOM 743 O O . LYS A 1 89 ? 0.315 -5.143 9.780 1.00 79.38 89 LYS A O 1
ATOM 748 N N . SER A 1 90 ? 2.432 -4.933 10.484 1.00 75.50 90 SER A N 1
ATOM 749 C CA . SER A 1 90 ? 2.971 -4.463 9.205 1.00 75.50 90 SER A CA 1
ATOM 750 C C . SER A 1 90 ? 3.235 -5.582 8.187 1.00 75.50 90 SER A C 1
ATOM 752 O O . SER A 1 90 ? 3.700 -5.288 7.095 1.00 75.50 90 SER A O 1
ATOM 754 N N . TYR A 1 91 ? 2.999 -6.855 8.539 1.00 79.44 91 TYR A N 1
ATOM 755 C CA . TYR A 1 91 ? 3.161 -8.046 7.680 1.00 79.44 91 TYR A CA 1
ATOM 756 C C . TYR A 1 91 ? 4.442 -8.082 6.831 1.00 79.44 91 TYR A C 1
ATOM 758 O O . TYR A 1 91 ? 4.448 -8.548 5.697 1.00 79.44 91 TYR A O 1
ATOM 766 N N . GLY A 1 92 ? 5.556 -7.605 7.388 1.00 75.69 92 GLY A N 1
ATOM 767 C CA . GLY A 1 92 ? 6.841 -7.616 6.691 1.00 75.69 92 GLY A CA 1
ATOM 768 C C . GLY A 1 92 ? 7.076 -6.436 5.747 1.00 75.69 92 GLY A C 1
ATOM 769 O O . GLY A 1 92 ? 8.156 -6.382 5.175 1.00 75.69 92 GLY A O 1
ATOM 770 N N . LEU A 1 93 ? 6.174 -5.446 5.665 1.00 81.25 93 LEU A N 1
ATOM 771 C CA . LEU A 1 93 ? 6.420 -4.176 4.956 1.00 81.25 93 LEU A CA 1
ATOM 772 C C . LEU A 1 93 ? 7.729 -3.511 5.400 1.00 81.25 93 LEU A C 1
ATOM 774 O O . LEU A 1 93 ? 8.429 -2.916 4.595 1.00 81.25 93 LEU A O 1
ATOM 778 N N . ALA A 1 94 ? 8.091 -3.650 6.680 1.00 71.62 94 ALA A N 1
ATOM 779 C CA . ALA A 1 94 ? 9.338 -3.111 7.220 1.00 71.62 94 ALA A CA 1
ATOM 780 C C . ALA A 1 94 ? 10.605 -3.825 6.709 1.00 71.62 94 ALA A C 1
ATOM 782 O O . ALA A 1 94 ? 11.688 -3.263 6.834 1.00 71.62 94 ALA A O 1
ATOM 783 N N . LYS A 1 95 ? 10.472 -5.052 6.188 1.00 76.81 95 LYS A N 1
ATOM 784 C CA . LYS A 1 95 ? 11.571 -5.872 5.656 1.00 76.81 95 LYS A CA 1
ATOM 785 C C . LYS A 1 95 ? 11.723 -5.749 4.142 1.00 76.81 95 LYS A C 1
ATOM 78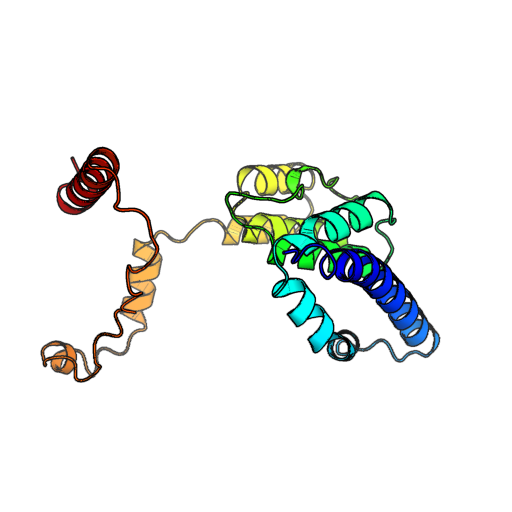7 O O . LYS A 1 95 ? 12.677 -6.297 3.603 1.00 76.81 95 LYS A O 1
ATOM 792 N N . LEU A 1 96 ? 10.773 -5.104 3.465 1.00 80.69 96 LEU A N 1
ATOM 793 C CA . LEU A 1 96 ? 10.906 -4.832 2.042 1.00 80.69 96 LEU A CA 1
ATOM 794 C C . LEU A 1 96 ? 12.064 -3.855 1.862 1.00 80.69 96 LEU A C 1
ATOM 796 O O . LEU A 1 96 ? 12.161 -2.869 2.595 1.00 80.69 96 LEU A O 1
ATOM 800 N N . THR A 1 97 ? 12.955 -4.185 0.935 1.00 73.50 97 THR A N 1
ATOM 801 C CA . THR A 1 97 ? 14.083 -3.333 0.583 1.00 73.50 97 THR A CA 1
ATOM 802 C C . THR A 1 97 ? 13.571 -2.034 -0.011 1.00 73.50 97 THR A C 1
ATOM 804 O O . THR A 1 97 ? 12.609 -2.010 -0.788 1.00 73.50 97 THR A O 1
ATOM 807 N N . ASP A 1 98 ? 14.228 -0.954 0.389 1.00 68.81 98 ASP A N 1
ATOM 808 C CA . ASP A 1 98 ? 14.009 0.385 -0.123 1.00 68.81 98 ASP A CA 1
ATOM 809 C C . ASP A 1 98 ? 14.479 0.358 -1.593 1.00 68.81 98 ASP A C 1
ATOM 811 O O . ASP A 1 98 ? 15.666 0.362 -1.889 1.00 68.81 98 ASP A O 1
ATOM 815 N N . GLY A 1 99 ? 13.549 0.086 -2.516 1.00 65.75 99 GLY A N 1
ATOM 816 C CA . GLY A 1 99 ? 13.891 -0.246 -3.902 1.00 65.75 99 GLY A CA 1
ATOM 817 C C . GLY A 1 99 ? 14.499 0.935 -4.665 1.00 65.75 99 GLY A C 1
ATOM 818 O O . GLY A 1 99 ? 14.055 2.073 -4.507 1.00 65.75 99 GLY A O 1
ATOM 819 N N . ASP A 1 100 ? 15.439 0.656 -5.572 1.00 72.94 100 ASP A N 1
ATOM 820 C CA . ASP A 1 100 ? 16.120 1.684 -6.382 1.00 72.94 100 ASP A CA 1
ATOM 821 C C . ASP A 1 100 ? 15.157 2.473 -7.287 1.00 72.94 100 ASP A C 1
ATOM 823 O O . ASP A 1 100 ? 15.393 3.637 -7.622 1.00 72.94 100 ASP A O 1
ATOM 827 N N . SER A 1 101 ? 14.015 1.877 -7.647 1.00 87.38 101 SER A N 1
ATOM 828 C CA . SER A 1 101 ? 13.014 2.527 -8.491 1.00 87.38 101 SER A CA 1
ATOM 829 C C . SER A 1 101 ? 12.139 3.526 -7.711 1.00 87.38 101 SER A C 1
ATOM 831 O O . SER A 1 101 ? 11.456 3.122 -6.759 1.00 87.38 101 SER A O 1
ATOM 833 N N . PRO A 1 102 ? 11.998 4.784 -8.184 1.00 89.38 102 PRO A N 1
ATOM 834 C CA . PRO A 1 102 ? 1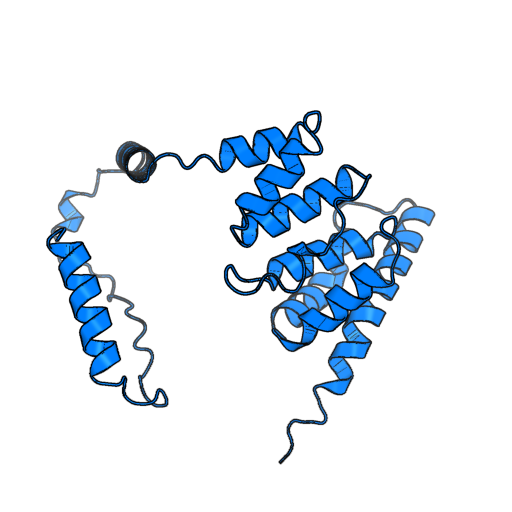1.063 5.764 -7.615 1.00 89.38 102 PRO A CA 1
ATOM 835 C C . PRO A 1 102 ? 9.619 5.251 -7.531 1.00 89.38 102 PRO A C 1
ATOM 837 O O . PRO A 1 102 ? 8.874 5.557 -6.598 1.00 89.38 102 PRO A O 1
ATOM 840 N N . ARG A 1 103 ? 9.212 4.411 -8.492 1.00 89.62 103 ARG A N 1
ATOM 841 C CA . ARG A 1 103 ? 7.875 3.807 -8.516 1.00 89.62 103 ARG A CA 1
ATOM 842 C C . ARG A 1 103 ? 7.644 2.910 -7.300 1.00 89.62 103 ARG A C 1
ATOM 844 O O . ARG A 1 103 ? 6.588 2.985 -6.674 1.00 89.62 103 ARG A O 1
ATOM 851 N N . ILE A 1 104 ? 8.622 2.075 -6.963 1.00 90.50 104 ILE A N 1
ATOM 852 C CA . ILE A 1 104 ? 8.534 1.147 -5.832 1.00 90.50 104 ILE A CA 1
ATOM 853 C C . ILE A 1 104 ? 8.536 1.931 -4.527 1.00 90.50 104 ILE A C 1
ATOM 855 O O . ILE A 1 104 ? 7.663 1.701 -3.689 1.00 90.50 104 ILE A O 1
ATOM 859 N N . ARG A 1 105 ? 9.437 2.913 -4.390 1.00 91.94 105 ARG A N 1
ATOM 860 C CA . ARG A 1 105 ? 9.479 3.798 -3.216 1.00 91.94 105 ARG A CA 1
ATOM 861 C C . ARG A 1 105 ? 8.149 4.485 -2.974 1.00 91.94 105 ARG A C 1
ATOM 863 O O . ARG A 1 105 ? 7.660 4.480 -1.849 1.00 91.94 105 ARG A O 1
ATOM 870 N N . ARG A 1 106 ? 7.505 4.994 -4.026 1.00 92.62 106 ARG A N 1
ATOM 871 C CA . ARG A 1 106 ? 6.168 5.592 -3.938 1.00 92.62 106 ARG A CA 1
ATOM 872 C C . ARG A 1 106 ? 5.136 4.625 -3.353 1.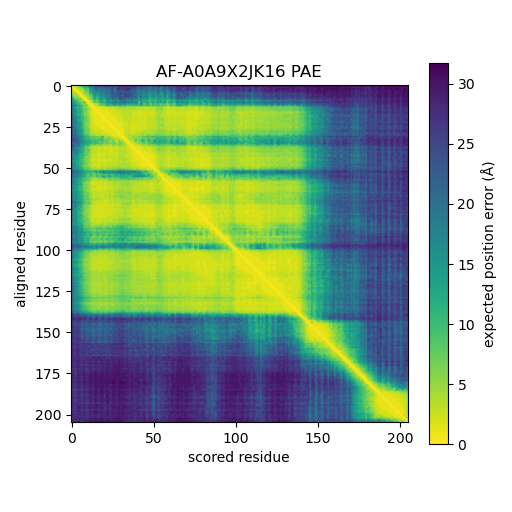00 92.62 106 ARG A C 1
ATOM 874 O O . ARG A 1 106 ? 4.393 5.003 -2.447 1.00 92.62 106 ARG A O 1
ATOM 881 N N . HIS A 1 107 ? 5.070 3.389 -3.848 1.00 92.56 107 HIS A N 1
ATOM 882 C CA . HIS A 1 107 ? 4.120 2.394 -3.338 1.00 92.56 107 HIS A CA 1
ATOM 883 C C . HIS A 1 107 ? 4.442 1.963 -1.902 1.00 92.56 107 HIS A C 1
ATOM 885 O O . HIS A 1 107 ? 3.524 1.874 -1.081 1.00 92.56 107 HIS A O 1
ATOM 891 N N . LEU A 1 108 ? 5.724 1.784 -1.576 1.00 92.62 108 LEU A N 1
ATOM 892 C CA . LEU A 1 108 ? 6.179 1.448 -0.229 1.00 92.62 108 LEU A CA 1
ATOM 893 C C . LEU A 1 108 ? 5.831 2.570 0.750 1.00 92.62 108 LEU A C 1
ATOM 895 O O . LEU A 1 108 ? 5.249 2.319 1.801 1.00 92.62 108 LEU A O 1
ATOM 899 N N . ALA A 1 109 ? 6.096 3.819 0.378 1.00 92.56 109 ALA A N 1
ATOM 900 C CA . ALA A 1 109 ? 5.797 4.993 1.181 1.00 92.56 109 ALA A CA 1
ATOM 901 C C . ALA A 1 109 ? 4.295 5.148 1.453 1.00 92.56 109 ALA A C 1
ATOM 903 O O . ALA A 1 109 ? 3.890 5.427 2.584 1.00 92.56 109 ALA A O 1
ATOM 904 N N . LEU A 1 110 ? 3.448 4.901 0.448 1.00 92.50 110 LEU A N 1
ATOM 905 C CA . LEU A 1 110 ? 1.994 4.879 0.621 1.00 92.50 110 LEU A CA 1
ATOM 906 C C . LEU A 1 110 ? 1.543 3.757 1.567 1.00 92.50 110 LEU A C 1
ATOM 908 O O . LEU A 1 110 ? 0.684 3.994 2.422 1.00 92.50 110 LEU A O 1
ATOM 912 N N . ALA A 1 111 ? 2.131 2.562 1.454 1.00 91.88 111 ALA A N 1
ATOM 913 C CA . ALA A 1 111 ? 1.850 1.449 2.356 1.00 91.88 111 ALA A CA 1
ATOM 914 C C . ALA A 1 111 ? 2.281 1.769 3.800 1.00 91.88 111 ALA A C 1
ATOM 916 O O . ALA A 1 111 ? 1.482 1.621 4.723 1.00 91.88 111 ALA A O 1
ATOM 917 N N . LEU A 1 112 ? 3.495 2.298 3.997 1.00 90.69 112 LEU A N 1
ATOM 918 C CA . LEU A 1 112 ? 4.029 2.711 5.300 1.00 90.69 112 LEU A CA 1
ATOM 919 C C . LEU A 1 112 ? 3.201 3.830 5.942 1.00 90.69 112 LEU A C 1
ATOM 921 O O . LEU A 1 112 ? 2.919 3.773 7.140 1.00 90.69 112 LEU A O 1
ATOM 925 N N . ARG A 1 113 ? 2.771 4.823 5.153 1.00 89.44 113 ARG A N 1
ATOM 926 C CA . ARG A 1 113 ? 1.884 5.900 5.614 1.00 89.44 113 ARG A CA 1
ATOM 927 C C . ARG A 1 113 ? 0.558 5.341 6.115 1.00 89.44 113 ARG A C 1
ATOM 929 O O . ARG A 1 113 ? 0.087 5.745 7.174 1.00 89.44 113 ARG A O 1
ATOM 936 N N . ARG A 1 114 ? -0.041 4.410 5.369 1.00 87.69 114 ARG A N 1
ATOM 937 C CA . ARG A 1 114 ? -1.328 3.800 5.723 1.00 87.69 114 ARG A CA 1
ATOM 938 C C . ARG A 1 114 ? -1.278 3.062 7.060 1.00 87.69 114 ARG A C 1
ATOM 940 O O . ARG A 1 114 ? -2.225 3.164 7.830 1.00 87.69 114 ARG A O 1
ATOM 947 N N . VAL A 1 115 ? -0.181 2.364 7.345 1.00 86.44 115 VAL A N 1
ATOM 948 C CA . VAL A 1 115 ? 0.020 1.664 8.627 1.00 86.44 115 VAL A CA 1
ATOM 949 C C . VAL A 1 115 ? 0.598 2.563 9.725 1.00 86.44 115 VAL A C 1
ATOM 951 O O . VAL A 1 115 ? 0.971 2.074 10.787 1.00 86.44 115 VAL A O 1
ATOM 954 N N . GLU A 1 116 ? 0.702 3.872 9.486 1.00 87.25 116 GLU A N 1
ATOM 955 C CA . GLU A 1 116 ? 1.292 4.849 10.408 1.00 87.25 116 GLU A CA 1
ATOM 956 C C . GLU A 1 116 ? 2.731 4.501 10.850 1.00 87.25 116 GLU A C 1
ATOM 958 O O . GLU A 1 116 ? 3.158 4.849 11.955 1.00 87.25 116 GLU A O 1
ATOM 963 N N . SER A 1 117 ? 3.519 3.841 9.991 1.00 87.94 117 SER A N 1
ATOM 964 C CA . SER A 1 117 ? 4.932 3.530 10.257 1.00 87.94 117 SER A CA 1
ATOM 965 C C . SER A 1 117 ? 5.827 4.744 9.980 1.00 87.94 117 SER A C 1
ATOM 967 O O . SER A 1 117 ? 6.742 4.717 9.155 1.00 87.94 117 SER A O 1
ATOM 969 N N . TRP A 1 118 ? 5.552 5.845 10.682 1.00 88.94 118 TRP A N 1
ATOM 970 C CA . TRP A 1 118 ? 6.248 7.122 10.510 1.00 88.94 118 TRP A CA 1
ATOM 971 C C . TRP A 1 118 ? 7.770 7.030 10.661 1.00 88.94 118 TRP A C 1
ATOM 973 O O . TRP A 1 118 ? 8.458 7.637 9.845 1.00 88.94 118 TRP A O 1
ATOM 983 N N . PRO A 1 119 ? 8.335 6.276 11.630 1.00 88.38 119 PRO A N 1
ATOM 984 C CA . PRO A 1 119 ? 9.787 6.160 11.745 1.00 88.38 119 PRO A CA 1
ATOM 985 C C . PRO A 1 119 ? 10.435 5.545 10.500 1.00 88.38 119 PRO A C 1
ATOM 987 O O . PRO A 1 119 ? 11.471 6.028 10.051 1.00 88.38 119 PRO A O 1
ATOM 990 N N . ARG A 1 120 ? 9.812 4.515 9.908 1.00 87.88 120 ARG A N 1
ATOM 991 C CA . ARG A 1 120 ? 10.328 3.868 8.694 1.00 87.88 120 ARG A CA 1
ATOM 992 C C . ARG A 1 120 ? 10.150 4.771 7.479 1.00 87.88 120 ARG A C 1
ATOM 994 O O . ARG A 1 120 ? 11.075 4.889 6.692 1.00 87.88 120 ARG A O 1
ATOM 1001 N N . LEU A 1 121 ? 9.013 5.463 7.376 1.00 90.19 121 LEU A N 1
ATOM 1002 C CA . LEU A 1 121 ? 8.775 6.421 6.298 1.00 90.19 121 LEU A CA 1
ATOM 1003 C C . LEU A 1 121 ? 9.774 7.592 6.325 1.00 90.19 121 LEU A C 1
ATOM 1005 O O . LEU A 1 121 ? 10.271 7.992 5.279 1.00 90.19 121 LEU A O 1
ATOM 1009 N N . ARG A 1 122 ? 10.101 8.119 7.514 1.00 91.06 122 ARG A N 1
ATOM 1010 C CA . ARG A 1 122 ? 11.138 9.154 7.672 1.00 91.06 122 ARG A CA 1
ATOM 1011 C C . ARG A 1 122 ? 12.517 8.647 7.282 1.00 91.06 122 ARG A C 1
ATOM 1013 O O . ARG A 1 122 ? 13.258 9.385 6.651 1.00 91.06 122 ARG A O 1
ATOM 1020 N N . ARG A 1 123 ? 12.846 7.402 7.640 1.00 91.25 123 ARG A N 1
ATOM 1021 C CA . ARG A 1 123 ? 14.108 6.783 7.227 1.00 91.25 123 ARG A CA 1
ATOM 1022 C C . ARG A 1 123 ? 14.184 6.639 5.705 1.00 91.25 123 ARG A C 1
ATOM 1024 O O . ARG A 1 123 ? 15.162 7.091 5.134 1.00 91.25 123 ARG A O 1
ATOM 1031 N N . LEU A 1 124 ? 13.122 6.135 5.072 1.00 91.62 124 LEU A N 1
ATOM 1032 C CA . LEU A 1 124 ? 13.033 6.014 3.613 1.00 91.62 124 LEU A CA 1
ATOM 1033 C C . LEU A 1 124 ? 13.241 7.368 2.911 1.00 91.62 124 LEU A C 1
ATOM 1035 O O . LEU A 1 124 ? 13.933 7.442 1.906 1.00 91.62 124 LEU A O 1
ATOM 1039 N N . ALA A 1 125 ? 12.671 8.455 3.438 1.00 91.56 125 ALA A N 1
ATOM 1040 C C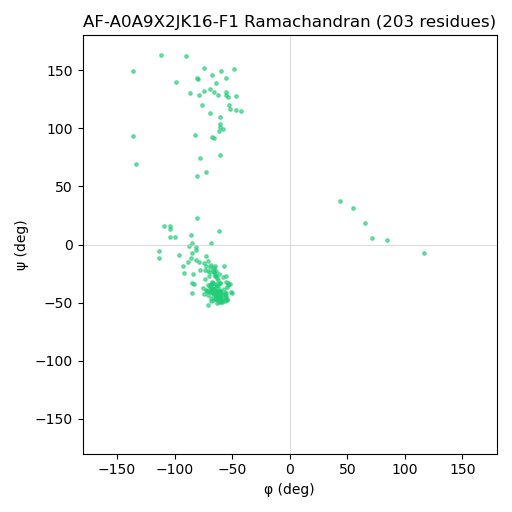A . ALA A 1 125 ? 12.900 9.787 2.874 1.00 91.56 125 ALA A CA 1
ATOM 1041 C C . ALA A 1 125 ? 14.317 10.321 3.135 1.00 91.56 125 ALA A C 1
ATOM 1043 O O . ALA A 1 125 ? 14.870 11.009 2.288 1.00 91.56 125 ALA A O 1
ATOM 1044 N N . ALA A 1 126 ? 14.915 10.007 4.288 1.00 91.38 126 ALA A N 1
ATOM 1045 C CA . ALA A 1 126 ? 16.295 10.387 4.587 1.00 91.38 126 ALA A CA 1
ATOM 1046 C C . ALA A 1 126 ? 17.309 9.655 3.689 1.00 91.38 126 ALA A C 1
ATOM 1048 O O . ALA A 1 126 ? 18.337 10.224 3.344 1.00 91.38 126 ALA A O 1
ATOM 1049 N N . GLU A 1 127 ? 17.009 8.414 3.298 1.00 92.25 127 GLU A N 1
ATOM 1050 C CA . GLU A 1 127 ? 17.806 7.621 2.352 1.00 92.25 127 GLU A CA 1
ATOM 1051 C C . GLU A 1 127 ? 17.660 8.121 0.899 1.00 92.25 127 GLU A C 1
ATOM 1053 O O . GLU A 1 127 ? 18.548 7.896 0.080 1.00 92.25 127 GLU A O 1
ATOM 1058 N N . HIS A 1 128 ? 16.576 8.839 0.582 1.00 92.25 128 HIS A N 1
ATOM 1059 C CA . HIS A 1 128 ? 16.284 9.366 -0.756 1.00 92.25 128 HIS A CA 1
ATOM 1060 C C . HIS A 1 128 ? 15.847 10.844 -0.704 1.00 92.25 128 HIS A C 1
ATOM 1062 O O . HIS A 1 128 ? 14.680 11.148 -0.976 1.00 92.25 128 HIS A O 1
ATOM 1068 N N . PRO A 1 129 ? 16.762 11.772 -0.367 1.00 90.12 129 PRO A N 1
ATOM 1069 C CA . PRO A 1 129 ? 16.429 13.183 -0.150 1.00 90.12 129 PRO A CA 1
ATOM 1070 C C . PRO A 1 129 ? 15.911 13.895 -1.410 1.00 90.12 129 PRO A C 1
ATOM 1072 O O . PRO A 1 129 ? 15.113 14.825 -1.301 1.00 90.12 129 PRO A O 1
ATOM 1075 N N . ASP A 1 130 ? 16.307 13.429 -2.597 1.00 91.81 130 ASP A N 1
ATOM 1076 C CA . ASP A 1 130 ? 15.923 14.025 -3.885 1.00 91.81 130 ASP A CA 1
ATOM 1077 C C . ASP A 1 130 ? 14.528 13.584 -4.375 1.00 91.81 130 ASP A C 1
ATOM 1079 O O . ASP A 1 130 ? 14.037 14.052 -5.403 1.00 91.81 130 ASP A O 1
ATOM 1083 N N . ASP A 1 131 ? 13.859 12.668 -3.665 1.00 92.62 131 ASP A N 1
ATOM 1084 C CA . ASP A 1 131 ? 12.537 12.167 -4.044 1.00 92.62 131 ASP A CA 1
ATOM 1085 C C . ASP A 1 131 ? 11.431 13.128 -3.568 1.00 92.62 131 ASP A C 1
ATOM 1087 O O . ASP A 1 131 ? 10.932 13.055 -2.439 1.00 92.62 131 ASP A O 1
ATOM 1091 N N . GLU A 1 132 ? 11.022 14.042 -4.454 1.00 91.56 132 GLU A N 1
ATOM 1092 C CA . GLU A 1 132 ? 10.003 15.065 -4.174 1.00 91.56 132 GLU A CA 1
ATOM 1093 C C . GLU A 1 132 ? 8.693 14.463 -3.633 1.00 91.56 132 GLU A C 1
ATOM 1095 O O . GLU A 1 132 ? 8.041 15.040 -2.755 1.00 91.56 132 GLU A O 1
ATOM 1100 N N . PHE A 1 133 ? 8.314 13.267 -4.104 1.00 92.69 133 PHE A N 1
ATOM 1101 C CA . PHE A 1 133 ? 7.109 12.595 -3.630 1.00 92.69 133 PHE A CA 1
ATOM 1102 C C . PHE A 1 133 ? 7.221 12.235 -2.147 1.00 92.69 133 PHE A C 1
ATOM 1104 O O . PHE A 1 133 ? 6.270 12.468 -1.397 1.00 92.69 133 PHE A O 1
ATOM 1111 N N . LEU A 1 134 ? 8.360 11.690 -1.708 1.00 91.19 134 LEU A N 1
ATOM 1112 C CA . LEU A 1 134 ? 8.589 11.337 -0.303 1.00 91.19 134 LEU A CA 1
ATOM 1113 C C . LEU A 1 134 ? 8.620 12.579 0.588 1.00 91.19 134 LEU A C 1
ATOM 1115 O O . LEU A 1 134 ? 7.975 12.591 1.643 1.00 91.19 134 LEU A O 1
ATOM 1119 N N . THR A 1 135 ? 9.293 13.636 0.132 1.00 89.19 135 THR A N 1
ATOM 1120 C CA . THR A 1 135 ? 9.359 14.926 0.828 1.00 89.19 135 THR A CA 1
ATOM 1121 C C . THR A 1 135 ? 7.965 15.512 1.027 1.00 89.19 135 THR A C 1
ATOM 1123 O O . THR A 1 135 ? 7.568 15.827 2.152 1.00 89.19 135 THR A O 1
ATOM 1126 N N . ARG A 1 136 ? 7.153 15.567 -0.035 1.00 88.44 136 ARG A N 1
ATOM 1127 C CA . ARG A 1 136 ? 5.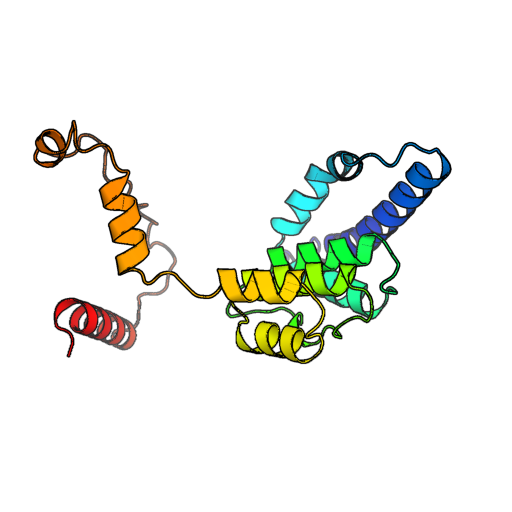762 16.029 0.049 1.00 88.44 136 ARG A CA 1
ATOM 1128 C C . ARG A 1 136 ? 4.912 15.143 0.959 1.00 88.44 136 ARG A C 1
ATOM 1130 O O . ARG A 1 136 ? 4.133 15.653 1.764 1.00 88.44 136 ARG A O 1
ATOM 1137 N N . LEU A 1 137 ? 5.070 13.823 0.867 1.00 88.31 137 LEU A N 1
ATOM 1138 C CA . LEU A 1 137 ? 4.302 12.867 1.663 1.00 88.31 137 LEU A CA 1
ATOM 1139 C C . LEU A 1 137 ? 4.549 13.032 3.172 1.00 88.31 137 LEU A C 1
ATOM 1141 O O . LEU A 1 137 ? 3.619 12.860 3.963 1.00 88.31 137 LEU A O 1
ATOM 1145 N N . LEU A 1 138 ? 5.780 13.362 3.571 1.00 84.19 138 LEU A N 1
ATOM 1146 C CA . LEU A 1 138 ? 6.136 13.653 4.960 1.00 84.19 138 LEU A CA 1
ATOM 1147 C C . LEU A 1 138 ? 5.654 15.028 5.424 1.00 84.19 138 LEU A C 1
ATOM 1149 O O . LEU A 1 138 ? 5.191 15.148 6.560 1.00 84.19 138 LEU A O 1
ATOM 1153 N N . SER A 1 139 ? 5.701 16.036 4.556 1.00 79.75 139 SER A N 1
ATOM 1154 C CA . SER A 1 139 ? 5.147 17.364 4.842 1.00 79.75 139 SER A CA 1
ATOM 1155 C C . SER A 1 139 ? 3.641 17.297 5.111 1.00 79.75 139 SER A C 1
ATOM 1157 O O . SER A 1 139 ? 3.168 17.854 6.101 1.00 79.75 139 SER A O 1
ATOM 1159 N N . ASP A 1 140 ? 2.902 16.508 4.325 1.00 69.12 140 ASP A N 1
ATOM 1160 C CA . ASP A 1 140 ? 1.471 16.234 4.536 1.00 69.12 140 ASP A CA 1
ATOM 1161 C C . ASP A 1 140 ? 1.194 15.380 5.789 1.00 69.12 140 ASP A C 1
ATOM 1163 O O . ASP A 1 140 ? 0.089 15.389 6.338 1.00 69.12 140 ASP A O 1
ATOM 1167 N N . ALA A 1 141 ? 2.181 14.603 6.244 1.00 59.91 141 ALA A N 1
ATOM 1168 C CA . ALA A 1 141 ? 2.101 13.831 7.481 1.00 59.91 141 ALA A CA 1
ATOM 1169 C C . ALA A 1 141 ? 2.336 14.683 8.734 1.00 59.91 141 ALA A C 1
ATOM 1171 O O . ALA A 1 141 ? 2.001 14.237 9.841 1.00 59.91 141 ALA A O 1
ATOM 1172 N N . SER A 1 142 ? 2.873 15.901 8.580 1.00 55.72 142 SER A N 1
ATOM 1173 C CA . SER A 1 142 ? 2.840 16.909 9.633 1.00 55.72 142 SER A CA 1
ATOM 1174 C C . SER A 1 142 ? 1.376 17.294 9.854 1.00 55.72 142 SER A C 1
ATOM 1176 O O . SER A 1 142 ? 0.756 18.087 9.149 1.00 55.72 142 SER A O 1
ATOM 1178 N N . ARG A 1 143 ? 0.759 16.583 10.801 1.00 56.94 143 ARG A N 1
ATOM 1179 C CA . ARG A 1 143 ? -0.600 16.823 11.262 1.00 56.94 143 ARG A CA 1
ATOM 1180 C C . ARG A 1 143 ? -0.739 18.319 11.507 1.00 56.94 143 ARG A C 1
ATOM 1182 O O . ARG A 1 143 ? -0.138 18.843 12.442 1.00 56.94 143 ARG A O 1
ATOM 1189 N N . GLN A 1 144 ? -1.602 18.982 10.740 1.00 58.22 144 GLN A N 1
ATOM 1190 C CA . GLN A 1 144 ? -2.311 20.119 11.310 1.00 58.22 144 GLN A CA 1
ATOM 1191 C C . GLN A 1 144 ? -2.825 19.653 12.674 1.00 58.22 144 GLN A C 1
ATOM 1193 O O . GLN A 1 144 ? -3.402 18.555 12.769 1.00 58.22 144 GLN A O 1
ATOM 1198 N N . SER A 1 145 ? -2.527 20.422 13.725 1.00 67.56 145 SER A N 1
ATOM 1199 C CA . SER A 1 145 ? -2.981 20.097 15.075 1.00 67.56 145 SER A CA 1
ATOM 1200 C C . SER A 1 145 ? -4.474 19.782 15.033 1.00 67.56 145 SER A C 1
ATOM 1202 O O . SER A 1 145 ? -5.198 20.242 14.142 1.00 67.56 145 SER A O 1
ATOM 1204 N N . PHE A 1 146 ? -4.938 18.926 15.944 1.00 66.38 146 PHE A N 1
ATOM 1205 C CA . PHE A 1 146 ? -6.371 18.659 16.040 1.00 66.38 146 PHE A CA 1
ATOM 1206 C C . PHE A 1 146 ? -7.153 19.977 16.109 1.00 66.38 146 PHE A C 1
ATOM 1208 O O . PHE A 1 146 ? -8.081 20.140 15.328 1.00 66.38 146 PHE A O 1
ATOM 1215 N N . ASP A 1 147 ? -6.652 20.946 16.876 1.00 71.44 147 ASP A N 1
ATOM 1216 C CA . ASP A 1 147 ? -7.194 22.302 16.959 1.00 71.44 147 ASP A CA 1
ATOM 1217 C C . ASP A 1 147 ? -7.274 22.995 15.602 1.00 71.44 147 ASP A C 1
ATOM 1219 O O . ASP A 1 147 ? -8.322 23.508 15.247 1.00 71.44 147 ASP A O 1
ATOM 1223 N N . ARG A 1 148 ? -6.219 22.957 14.781 1.00 70.69 148 ARG A N 1
ATOM 1224 C CA . ARG A 1 148 ? -6.237 23.593 13.455 1.00 70.69 148 ARG A CA 1
ATOM 1225 C C . ARG A 1 148 ? -7.209 22.909 12.491 1.00 70.69 148 ARG A C 1
ATOM 1227 O O . ARG A 1 148 ? -7.807 23.572 11.648 1.00 70.69 148 ARG A O 1
ATOM 1234 N N . ARG A 1 149 ? -7.381 21.588 12.608 1.00 72.69 149 ARG A N 1
ATOM 1235 C CA . ARG A 1 149 ? -8.383 20.842 11.828 1.00 72.69 149 ARG A CA 1
ATOM 1236 C C . ARG A 1 149 ? -9.801 21.136 12.307 1.00 72.69 149 ARG A C 1
ATOM 1238 O O . ARG A 1 149 ? -10.682 21.285 11.470 1.00 72.69 149 ARG A O 1
ATOM 1245 N N . LEU A 1 150 ? -10.000 21.232 13.619 1.00 78.50 150 LEU A N 1
ATOM 1246 C CA . LEU A 1 150 ? -11.277 21.576 14.234 1.00 78.50 150 LEU A CA 1
ATOM 1247 C C . LEU A 1 150 ? -11.671 23.017 13.902 1.00 78.50 150 LEU A C 1
ATOM 1249 O O . LEU A 1 150 ? -12.804 23.244 13.515 1.00 78.50 150 LEU A O 1
ATOM 1253 N N . HIS A 1 151 ? -10.716 23.946 13.944 1.00 78.69 151 HIS A N 1
ATOM 1254 C CA . HIS A 1 151 ? -10.897 25.345 13.566 1.00 78.69 151 HIS A CA 1
ATOM 1255 C C . HIS A 1 151 ? -11.296 25.484 12.096 1.00 78.69 151 HIS A C 1
ATOM 1257 O O . HIS A 1 151 ? -12.268 26.151 11.768 1.00 78.69 151 HIS A O 1
ATOM 1263 N N . ARG A 1 152 ? -10.596 24.790 11.188 1.00 76.50 152 ARG A N 1
ATOM 1264 C CA . ARG A 1 152 ? -10.991 24.768 9.773 1.00 76.50 152 ARG A CA 1
ATOM 1265 C C . ARG A 1 152 ? -12.371 24.169 9.573 1.00 76.50 152 ARG A C 1
ATOM 1267 O O . ARG A 1 152 ? -13.123 24.655 8.742 1.00 76.50 152 ARG A O 1
ATOM 1274 N N . PHE A 1 153 ? -12.696 23.107 10.301 1.00 76.06 153 PHE A N 1
ATOM 1275 C CA . PHE A 1 153 ? -14.032 22.534 10.253 1.00 76.06 153 PHE A CA 1
ATOM 1276 C C . PHE A 1 153 ? -15.071 23.555 10.730 1.00 76.06 153 PHE A C 1
ATOM 1278 O O . PHE A 1 153 ? -15.999 23.830 9.986 1.00 76.06 153 PHE A O 1
ATOM 1285 N N . SER A 1 154 ? -14.877 24.204 11.882 1.00 79.19 154 SER A N 1
ATOM 1286 C CA . SER A 1 154 ? -15.795 25.239 12.371 1.00 79.19 154 SER A CA 1
ATOM 1287 C C . SER A 1 154 ? -15.897 26.449 11.441 1.00 79.19 154 SER A C 1
ATOM 1289 O O . SER A 1 154 ? -16.956 27.047 11.364 1.00 79.19 154 SER A O 1
ATOM 1291 N N . GLU A 1 155 ? -14.844 26.808 10.706 1.00 82.25 155 GLU A N 1
ATOM 1292 C CA . GLU A 1 155 ? -14.898 27.894 9.712 1.00 82.25 155 GLU A CA 1
ATOM 1293 C C . GLU A 1 155 ? -15.738 27.551 8.473 1.00 82.25 155 GLU A C 1
ATOM 1295 O O . GLU A 1 155 ? -16.238 28.456 7.814 1.00 82.25 155 GLU A O 1
ATOM 1300 N N . HIS A 1 156 ? -15.858 26.266 8.124 1.00 78.12 156 HIS A N 1
ATOM 1301 C CA . HIS A 1 156 ? -16.483 25.817 6.870 1.00 78.12 156 HIS A CA 1
ATOM 1302 C C . HIS A 1 156 ? -17.788 25.042 7.082 1.00 78.12 156 HIS A C 1
ATOM 1304 O O . HIS A 1 156 ? -18.441 24.664 6.110 1.00 78.12 156 HIS A O 1
ATOM 1310 N N . VAL A 1 157 ? -18.152 24.756 8.331 1.00 78.12 157 VAL A N 1
ATOM 1311 C CA . VAL A 1 157 ? -19.466 24.219 8.676 1.00 78.12 157 VAL A CA 1
ATOM 1312 C C . VAL A 1 157 ? -20.477 25.345 8.574 1.00 78.12 157 VAL A C 1
ATOM 1314 O O . VAL A 1 157 ? -20.260 26.439 9.085 1.00 78.12 157 VAL A O 1
ATOM 1317 N N . ASP A 1 158 ? -21.579 25.059 7.894 1.00 70.19 158 ASP A N 1
ATOM 1318 C CA . ASP A 1 158 ? -22.711 25.964 7.835 1.00 70.19 158 ASP A CA 1
ATOM 1319 C C . ASP A 1 158 ? -23.389 26.032 9.212 1.00 70.19 158 ASP A C 1
ATOM 1321 O O . ASP A 1 158 ? -23.946 25.045 9.696 1.00 70.19 158 ASP A O 1
ATOM 1325 N N . HIS A 1 159 ? -23.310 27.202 9.848 1.00 73.94 159 HIS A N 1
ATOM 1326 C CA . HIS A 1 159 ? -23.913 27.474 11.158 1.00 73.94 159 HIS A CA 1
ATOM 1327 C C . HIS A 1 159 ? -25.387 27.883 11.061 1.00 73.94 159 HIS A C 1
ATOM 1329 O O . HIS A 1 159 ? -26.018 28.153 12.080 1.00 73.94 159 HIS A O 1
ATOM 1335 N N . SER A 1 160 ? -25.966 27.918 9.856 1.00 74.38 160 SER A N 1
ATOM 1336 C CA . SER A 1 160 ? -27.361 28.321 9.624 1.00 74.38 160 SER A CA 1
ATOM 1337 C C . SER A 1 160 ? -28.385 27.519 10.442 1.00 74.38 160 SER A C 1
ATOM 1339 O O . SER A 1 160 ? -29.436 28.051 10.797 1.00 74.38 160 SER A O 1
ATOM 1341 N N . HIS A 1 161 ? -28.054 26.277 10.811 1.00 66.75 161 HIS A N 1
ATOM 1342 C CA . HIS A 1 161 ? -28.901 25.373 11.596 1.00 66.75 161 HIS A CA 1
ATOM 1343 C C . HIS A 1 161 ? -28.397 25.132 13.032 1.00 66.75 161 HIS A C 1
ATOM 1345 O O . HIS A 1 161 ? -28.838 24.191 13.692 1.00 66.75 161 HIS A O 1
ATOM 1351 N N . GLU A 1 162 ? -27.490 25.956 13.565 1.00 71.69 162 GLU A N 1
ATOM 1352 C CA . GLU A 1 162 ? -26.931 25.756 14.915 1.00 71.69 162 GLU A CA 1
ATOM 1353 C C . GLU A 1 162 ? -28.017 25.797 16.013 1.00 71.69 162 GLU A C 1
ATOM 1355 O O . GLU A 1 162 ? -27.977 25.025 16.972 1.00 71.69 162 GLU A O 1
ATOM 1360 N N . ALA A 1 163 ? -29.068 26.604 15.821 1.00 69.38 163 ALA A N 1
ATOM 1361 C CA . ALA A 1 163 ? -30.234 26.649 16.708 1.00 69.38 163 ALA A CA 1
ATOM 1362 C C . ALA A 1 163 ? -31.053 25.339 16.722 1.00 69.38 163 ALA A C 1
ATOM 1364 O O . ALA A 1 163 ? -31.700 25.025 17.722 1.00 69.38 163 ALA A O 1
ATOM 1365 N N . GLU A 1 164 ? -31.009 24.545 15.646 1.00 66.56 164 GLU A N 1
ATOM 1366 C CA . GLU A 1 164 ? -31.686 23.245 15.572 1.00 66.56 164 GLU A CA 1
ATOM 1367 C C . GLU A 1 164 ? -30.923 22.150 16.329 1.00 66.56 164 GLU A C 1
ATOM 1369 O O . GLU A 1 164 ? -31.531 21.172 16.759 1.00 66.56 164 GLU A O 1
ATOM 1374 N N . ALA A 1 165 ? -29.616 22.320 16.566 1.00 61.53 165 ALA A N 1
ATOM 1375 C CA . ALA A 1 165 ? -28.811 21.370 17.337 1.00 61.53 165 ALA A CA 1
ATOM 1376 C C . ALA A 1 165 ? -29.211 21.305 18.825 1.00 61.53 165 ALA A C 1
ATOM 1378 O O . ALA A 1 165 ? -28.956 20.297 19.487 1.00 61.53 165 ALA A O 1
ATOM 1379 N N . ALA A 1 166 ? -29.859 22.354 19.350 1.00 62.22 166 ALA A N 1
ATOM 1380 C CA . ALA A 1 166 ? -30.430 22.373 20.699 1.00 62.22 166 ALA A CA 1
ATOM 1381 C C . ALA A 1 166 ? -31.727 21.548 20.816 1.00 62.22 166 ALA A C 1
ATOM 1383 O O . ALA A 1 166 ? -32.159 21.218 21.924 1.00 62.22 166 ALA A O 1
ATOM 1384 N N . LEU A 1 167 ? -32.355 21.200 19.689 1.00 63.66 167 LEU A N 1
ATOM 1385 C CA . LEU A 1 167 ? -33.506 20.307 19.663 1.00 63.66 167 LEU A CA 1
ATOM 1386 C C . LEU A 1 167 ? -33.021 18.859 19.776 1.00 63.66 167 LEU A C 1
ATOM 1388 O O . LEU A 1 167 ? -31.991 18.481 19.220 1.00 63.66 167 LEU A O 1
ATOM 1392 N N . ALA A 1 168 ? -33.773 18.022 20.496 1.00 57.59 168 ALA A N 1
ATOM 1393 C CA . ALA A 1 168 ? -33.468 16.600 20.605 1.00 57.59 168 ALA A CA 1
ATOM 1394 C C . ALA A 1 168 ? -33.301 15.993 19.199 1.00 57.59 168 ALA A C 1
ATOM 1396 O O . ALA A 1 168 ? -34.238 16.003 18.397 1.00 57.59 168 ALA A O 1
ATOM 1397 N N . SER A 1 169 ? -32.093 15.500 18.899 1.00 53.09 169 SER A N 1
ATOM 1398 C CA . SER A 1 169 ? -31.757 14.946 17.586 1.00 53.09 169 SER A CA 1
ATOM 1399 C C . SER A 1 169 ? -32.774 13.879 17.182 1.00 53.09 169 SER A C 1
ATOM 1401 O O . SER A 1 169 ? -32.948 12.873 17.869 1.00 53.09 169 SER A O 1
ATOM 1403 N N . ARG A 1 170 ? -33.454 14.098 16.050 1.00 57.69 170 ARG A N 1
ATOM 1404 C CA . AR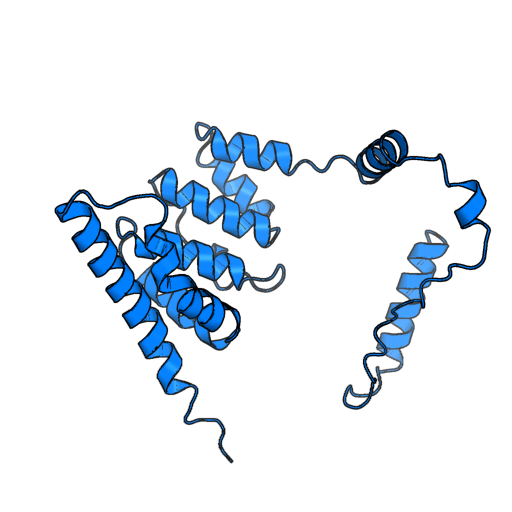G A 1 170 ? -34.393 13.129 15.458 1.00 57.69 170 ARG A CA 1
ATOM 1405 C C . ARG A 1 170 ? -33.682 11.935 14.823 1.00 57.69 170 ARG A C 1
ATOM 1407 O O . ARG A 1 170 ? -34.342 10.975 14.432 1.00 57.69 170 ARG A O 1
ATOM 1414 N N . MET A 1 171 ? -32.355 11.982 14.693 1.00 47.78 171 MET A N 1
ATOM 1415 C CA . MET A 1 171 ? -31.595 10.815 14.277 1.00 47.78 171 MET A CA 1
ATOM 1416 C C . MET A 1 171 ? -31.482 9.862 15.467 1.00 47.78 171 MET A C 1
ATOM 1418 O O . MET A 1 171 ? -30.898 10.248 16.483 1.00 47.78 171 MET A O 1
ATOM 1422 N N . PRO A 1 172 ? -31.977 8.615 15.363 1.00 56.41 172 PRO A N 1
ATOM 1423 C CA . PRO A 1 172 ? -31.674 7.620 16.372 1.00 56.41 172 PRO A CA 1
ATOM 1424 C C . PRO A 1 172 ? -30.156 7.537 16.482 1.00 56.41 172 PRO A C 1
ATOM 1426 O O . PRO A 1 172 ? -29.447 7.449 15.478 1.00 56.41 172 PRO A O 1
ATOM 1429 N N . LEU A 1 173 ? -29.646 7.634 17.704 1.00 48.69 173 LEU A N 1
ATOM 1430 C CA . LEU A 1 173 ? -28.241 7.424 17.979 1.00 48.69 173 LEU A CA 1
ATOM 1431 C C . LEU A 1 173 ? -27.939 5.981 17.552 1.00 48.69 173 LEU A C 1
ATOM 1433 O O . LEU A 1 173 ? -28.287 5.040 18.260 1.00 48.69 173 LEU A O 1
ATOM 1437 N N . TRP A 1 174 ? -27.339 5.792 16.374 1.00 43.12 174 TRP A N 1
ATOM 1438 C CA . TRP A 1 174 ? -26.877 4.485 15.906 1.00 43.12 174 TRP A CA 1
ATOM 1439 C C . TRP A 1 174 ? -25.633 4.095 16.713 1.00 43.12 174 TRP A C 1
ATOM 1441 O O . TRP A 1 174 ? -24.534 3.940 16.177 1.00 43.12 174 TRP A O 1
ATOM 1451 N N . ILE A 1 175 ? -25.787 3.935 18.030 1.00 52.81 175 ILE A N 1
ATOM 1452 C CA . ILE A 1 175 ? -24.912 3.055 18.782 1.00 52.81 175 ILE A CA 1
ATOM 1453 C C . ILE A 1 175 ? -25.157 1.704 18.133 1.00 52.81 175 ILE A C 1
ATOM 1455 O O . ILE A 1 175 ? -26.243 1.140 18.229 1.00 52.81 175 ILE A O 1
ATOM 1459 N N . ARG A 1 176 ? -24.166 1.198 17.399 1.00 42.44 176 ARG A N 1
ATOM 1460 C CA . ARG A 1 176 ? -24.142 -0.228 17.109 1.00 42.44 176 ARG A CA 1
ATOM 1461 C C . ARG A 1 176 ? -24.134 -0.909 18.470 1.00 42.44 176 ARG A C 1
ATOM 1463 O O . ARG A 1 176 ? -23.075 -1.006 19.090 1.00 42.44 176 ARG A O 1
ATOM 1470 N N . ASP A 1 177 ? -25.299 -1.365 18.912 1.00 45.72 177 ASP A N 1
ATOM 1471 C CA . ASP A 1 177 ? -25.431 -2.429 19.891 1.00 45.72 177 ASP A CA 1
ATOM 1472 C C . ASP A 1 177 ? -24.774 -3.656 19.265 1.00 45.72 177 ASP A C 1
ATOM 1474 O O . ASP A 1 177 ? -25.396 -4.551 18.698 1.00 45.72 177 ASP A O 1
ATOM 1478 N N . THR A 1 178 ? -23.442 -3.681 19.280 1.00 50.00 178 THR A N 1
ATOM 1479 C CA . THR A 1 178 ? -22.726 -4.938 19.190 1.00 50.00 178 THR A CA 1
ATOM 1480 C C . THR A 1 178 ? -23.155 -5.712 20.416 1.00 50.00 178 THR A C 1
ATOM 1482 O O . THR A 1 178 ? -22.624 -5.468 21.500 1.00 50.00 178 THR A O 1
ATOM 1485 N N . ASN A 1 179 ? -24.133 -6.603 20.235 1.00 50.75 179 ASN A N 1
ATOM 1486 C CA . ASN A 1 179 ? -24.513 -7.598 21.221 1.00 50.75 179 ASN A CA 1
ATOM 1487 C C . ASN A 1 179 ? -23.225 -8.171 21.814 1.00 50.75 179 ASN A C 1
ATOM 1489 O O . ASN A 1 179 ? -22.404 -8.774 21.122 1.00 50.75 179 ASN A O 1
ATOM 1493 N N . TRP A 1 180 ? -23.017 -7.931 23.105 1.00 54.22 180 TRP A N 1
ATOM 1494 C CA . TRP A 1 180 ? -21.847 -8.404 23.842 1.00 54.22 180 TRP A CA 1
ATOM 1495 C C . TRP A 1 180 ? -21.846 -9.935 24.006 1.00 54.22 180 TRP A C 1
ATOM 1497 O O . TRP A 1 180 ? -20.920 -10.493 24.595 1.00 54.22 180 TRP A O 1
ATOM 1507 N N . SER A 1 181 ? -22.856 -10.621 23.461 1.00 53.78 181 SER A N 1
ATOM 1508 C CA . SER A 1 181 ? -22.995 -12.072 23.431 1.00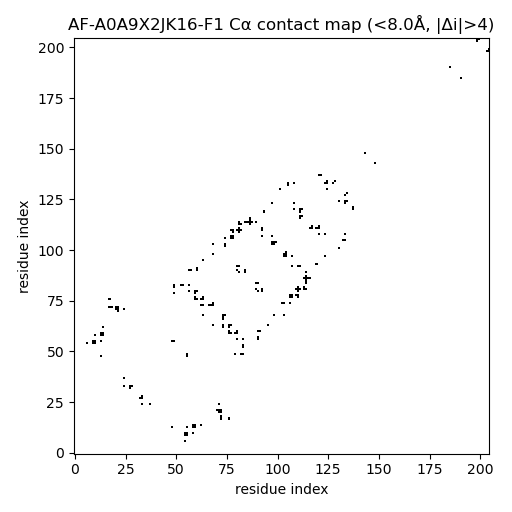 53.78 181 SER A CA 1
ATOM 1509 C C . SER A 1 181 ? -21.820 -12.708 22.684 1.00 53.78 181 SER A C 1
ATOM 1511 O O . SER A 1 181 ? -21.750 -12.669 21.456 1.00 53.78 181 SER A O 1
ATOM 1513 N N . GLY A 1 182 ? -20.879 -13.282 23.434 1.00 53.44 182 GLY A N 1
ATOM 1514 C CA . GLY A 1 182 ? -19.745 -14.043 22.901 1.00 53.44 182 GLY A CA 1
ATOM 1515 C C . GLY A 1 182 ? -18.368 -13.444 23.185 1.00 53.44 182 GLY A C 1
ATOM 1516 O O . GLY A 1 182 ? -17.364 -14.108 22.936 1.00 53.44 182 GLY A O 1
ATOM 1517 N N . LYS A 1 183 ? -18.278 -12.231 23.747 1.00 58.59 183 LYS A N 1
ATOM 1518 C CA . LYS A 1 183 ? -17.008 -11.747 24.311 1.00 58.59 183 LYS A CA 1
ATOM 1519 C C . LYS A 1 183 ? -16.903 -12.237 25.758 1.00 58.59 183 LYS A C 1
ATOM 1521 O O . LYS A 1 183 ? -17.860 -12.044 26.507 1.00 58.59 183 LYS A O 1
ATOM 1526 N N . PRO A 1 184 ? -15.780 -12.853 26.173 1.00 60.84 184 PRO A N 1
ATOM 1527 C CA . PRO A 1 184 ? -15.595 -13.216 27.572 1.00 60.84 184 PRO A CA 1
ATOM 1528 C C . PRO A 1 184 ? -15.758 -11.960 28.444 1.00 60.84 184 PRO A C 1
ATOM 1530 O O . PRO A 1 184 ? -15.354 -10.871 28.008 1.00 60.84 184 PRO A O 1
ATOM 1533 N N . PRO A 1 185 ? -16.363 -12.075 29.643 1.00 67.50 185 PRO A N 1
ATOM 1534 C CA . PRO A 1 185 ? -16.522 -10.934 30.531 1.00 67.50 185 PRO A CA 1
ATOM 1535 C C . PRO A 1 185 ? -15.152 -10.295 30.749 1.00 67.50 185 PRO A C 1
ATOM 1537 O O . PRO A 1 185 ? -14.172 -10.974 31.064 1.00 67.50 185 PRO A O 1
ATOM 1540 N N . LYS A 1 186 ? -15.063 -8.980 30.514 1.00 74.00 186 LYS A N 1
ATOM 1541 C CA . LYS A 1 186 ? -13.825 -8.236 30.756 1.00 74.00 186 LYS A CA 1
ATOM 1542 C C . LYS A 1 186 ? -13.413 -8.478 32.205 1.00 74.00 186 LYS A C 1
ATOM 1544 O O . LYS A 1 186 ? -14.225 -8.322 33.113 1.00 74.00 186 LYS A O 1
ATOM 1549 N N . THR A 1 187 ? -12.152 -8.830 32.422 1.00 80.94 187 THR A N 1
ATOM 1550 C CA . THR A 1 187 ? -11.623 -8.992 33.775 1.00 80.94 187 THR A CA 1
ATOM 1551 C C . THR A 1 187 ? -11.754 -7.677 34.548 1.00 80.94 187 THR A C 1
ATOM 1553 O O . THR A 1 187 ? -11.663 -6.585 33.975 1.00 80.94 187 THR A O 1
ATOM 1556 N N . ALA A 1 188 ? -11.935 -7.761 35.869 1.00 83.19 188 ALA A N 1
ATOM 1557 C CA . ALA A 1 188 ? -12.042 -6.579 36.727 1.00 83.19 188 ALA A CA 1
ATOM 1558 C C . ALA A 1 188 ? -10.830 -5.635 36.581 1.00 83.19 188 ALA A C 1
ATOM 1560 O O . ALA A 1 188 ? -10.972 -4.414 36.653 1.00 83.19 188 ALA A O 1
ATOM 1561 N N . SER A 1 189 ? -9.641 -6.183 36.308 1.00 80.31 189 SER A N 1
ATOM 1562 C CA . SER A 1 189 ? -8.438 -5.401 36.010 1.00 80.31 189 SER A CA 1
ATOM 1563 C C . SER A 1 189 ? -8.585 -4.568 34.735 1.00 80.31 189 SER A C 1
ATOM 1565 O O . SER A 1 189 ? -8.253 -3.384 34.738 1.00 80.31 189 SER A O 1
ATOM 1567 N N . TRP A 1 190 ? -9.150 -5.135 33.668 1.00 73.50 190 TRP A N 1
ATOM 1568 C CA . TRP A 1 190 ? -9.358 -4.429 32.405 1.00 73.50 190 TRP A CA 1
ATOM 1569 C C . TRP A 1 190 ? -10.401 -3.318 32.524 1.00 73.50 190 TRP A C 1
ATOM 1571 O O . TRP A 1 190 ? -10.219 -2.228 31.982 1.00 73.50 190 TRP A O 1
ATOM 1581 N N . ILE A 1 191 ? -11.459 -3.558 33.302 1.00 78.88 191 ILE A N 1
ATOM 1582 C CA . ILE A 1 191 ? -12.459 -2.535 33.630 1.00 78.88 191 ILE A CA 1
ATOM 1583 C C . ILE A 1 191 ? -11.792 -1.365 34.367 1.00 78.88 191 ILE A C 1
ATOM 1585 O O . ILE A 1 191 ? -11.969 -0.216 33.970 1.00 78.88 191 ILE A O 1
ATOM 1589 N N . ARG A 1 192 ? -10.948 -1.638 35.374 1.00 86.25 192 ARG A N 1
ATOM 1590 C CA . ARG A 1 192 ? -10.207 -0.595 36.109 1.00 86.25 192 ARG A CA 1
ATOM 1591 C C . ARG A 1 192 ? -9.262 0.208 35.212 1.00 86.25 192 ARG A C 1
ATOM 1593 O O . ARG A 1 192 ? -9.182 1.422 35.370 1.00 86.25 192 ARG A O 1
ATOM 1600 N N . VAL A 1 193 ? -8.574 -0.433 34.266 1.00 83.81 193 VAL A N 1
ATOM 1601 C CA . VAL A 1 193 ? -7.697 0.253 33.296 1.00 83.81 193 VAL A CA 1
ATOM 1602 C C . VAL A 1 193 ? -8.500 1.185 32.389 1.00 83.81 193 VAL A C 1
ATOM 1604 O O . VAL A 1 193 ? -8.110 2.335 32.194 1.00 83.81 193 VAL A O 1
ATOM 1607 N N . ILE A 1 194 ? -9.641 0.721 31.872 1.00 80.62 194 ILE A N 1
ATOM 1608 C CA . ILE A 1 194 ? -10.520 1.541 31.030 1.00 80.62 194 ILE A CA 1
ATOM 1609 C C . ILE A 1 194 ? -11.067 2.732 31.825 1.00 80.62 194 ILE A C 1
ATOM 1611 O O . ILE A 1 194 ? -11.000 3.857 31.341 1.00 80.62 194 ILE A O 1
ATOM 1615 N N . LEU A 1 195 ? -11.538 2.514 33.055 1.00 87.12 195 LEU A N 1
ATOM 1616 C CA . LEU A 1 195 ? -12.051 3.587 33.911 1.00 87.12 195 LEU A CA 1
ATOM 1617 C C . LEU A 1 195 ? -10.969 4.607 34.281 1.00 87.12 195 LEU A C 1
ATOM 1619 O O . LEU A 1 195 ? -11.234 5.805 34.240 1.00 87.12 195 LEU A O 1
ATOM 1623 N N . LYS A 1 196 ? -9.739 4.165 34.575 1.00 85.62 196 LYS A N 1
ATOM 1624 C CA . LYS A 1 196 ? -8.600 5.075 34.781 1.00 85.62 196 LYS A CA 1
ATOM 1625 C C . LYS A 1 196 ? -8.309 5.902 33.534 1.00 85.62 196 LYS A C 1
ATOM 1627 O O . LYS A 1 196 ? -8.093 7.100 33.643 1.00 85.62 196 LYS A O 1
ATOM 1632 N N . ARG A 1 197 ? -8.353 5.286 32.351 1.00 80.19 197 ARG A N 1
ATOM 1633 C CA . ARG A 1 197 ? -8.126 5.984 31.082 1.00 80.19 197 ARG A CA 1
ATOM 1634 C C . ARG A 1 197 ? -9.216 7.016 30.789 1.00 80.19 197 ARG A C 1
ATOM 1636 O O . ARG A 1 197 ? -8.893 8.115 30.364 1.00 80.19 197 ARG A O 1
ATOM 1643 N N . ILE A 1 198 ? -10.481 6.688 31.053 1.00 82.06 198 ILE A N 1
ATOM 1644 C CA . ILE A 1 198 ? -11.597 7.641 30.939 1.00 82.06 198 ILE A CA 1
ATOM 1645 C C . ILE A 1 198 ? -11.416 8.784 31.944 1.00 82.06 198 ILE A C 1
ATOM 1647 O O . ILE A 1 198 ? -11.558 9.944 31.579 1.00 82.06 198 ILE A O 1
ATOM 1651 N N . ARG A 1 199 ? -11.041 8.475 33.191 1.00 82.19 199 ARG A N 1
ATOM 1652 C CA . ARG A 1 199 ? -10.768 9.490 34.215 1.00 82.19 199 ARG A CA 1
ATOM 1653 C C . ARG A 1 199 ? -9.625 10.426 33.807 1.00 82.19 199 ARG A C 1
ATOM 1655 O O . ARG A 1 199 ? -9.805 11.630 33.932 1.00 82.19 199 ARG A O 1
ATOM 1662 N N . TYR A 1 200 ? -8.530 9.892 33.260 1.00 83.94 200 TYR A N 1
ATOM 1663 C CA . TYR A 1 200 ? -7.425 10.675 32.684 1.00 83.94 200 TYR A CA 1
ATOM 1664 C C . TYR A 1 200 ? -7.931 11.616 31.581 1.00 83.94 200 TYR A C 1
ATOM 1666 O O . TYR A 1 200 ? -7.593 12.790 31.553 1.00 83.94 200 TYR A O 1
ATOM 1674 N N . TRP A 1 201 ? -8.810 11.129 30.699 1.00 74.06 201 TRP A N 1
ATOM 1675 C CA . TRP A 1 201 ? -9.344 11.927 29.588 1.00 74.06 201 TRP A CA 1
ATOM 1676 C C . TRP A 1 201 ? -10.272 13.052 30.048 1.00 74.06 201 TRP A C 1
ATOM 1678 O O . TRP A 1 201 ? -10.296 14.106 29.425 1.00 74.06 201 TRP A O 1
ATOM 1688 N N . VAL A 1 202 ? -11.035 12.830 31.118 1.00 72.75 202 VAL A N 1
ATOM 1689 C CA . VAL A 1 202 ? -11.996 13.813 31.640 1.00 72.75 202 VAL A CA 1
ATOM 1690 C C . VAL A 1 202 ? -11.332 14.820 32.582 1.00 72.75 202 VAL A C 1
ATOM 1692 O O . VAL A 1 202 ? -11.766 15.964 32.638 1.00 72.75 202 VAL A O 1
ATOM 1695 N N . ARG A 1 203 ? -10.316 14.404 33.348 1.00 75.81 203 ARG A N 1
ATOM 1696 C CA . ARG A 1 203 ? -9.730 15.217 34.430 1.00 75.81 203 ARG A CA 1
ATOM 1697 C C . ARG A 1 203 ? -8.288 15.666 34.189 1.00 75.81 203 ARG A C 1
ATOM 1699 O O . ARG A 1 203 ? -7.820 16.515 34.930 1.00 75.81 203 ARG A O 1
ATOM 1706 N N . GLY A 1 204 ? -7.597 15.125 33.185 1.00 53.19 204 GLY A N 1
ATOM 1707 C CA . GLY A 1 204 ? -6.223 15.511 32.841 1.00 53.19 204 GLY A CA 1
ATOM 1708 C C . GLY A 1 204 ? -5.133 15.066 33.829 1.00 53.19 204 GLY A C 1
ATOM 1709 O O . GLY A 1 204 ? -3.983 15.448 33.638 1.00 53.19 204 GLY A O 1
ATOM 1710 N N . GLU A 1 205 ? -5.480 14.271 34.849 1.00 51.59 205 GLU A N 1
ATOM 1711 C CA . GLU A 1 205 ? -4.567 13.696 35.860 1.00 51.59 205 GLU A CA 1
ATOM 1712 C C . GLU A 1 205 ? -4.126 12.277 35.509 1.00 51.59 205 GLU A C 1
ATOM 1714 O O . GLU A 1 205 ? -5.019 11.391 35.437 1.00 51.59 205 GLU A O 1
#

pLDDT: mean 77.68, std 15.0, range [30.92, 92.69]

Radius of gyration: 23.09 Å; Cα contacts (8 Å, |Δi|>4): 127; chains: 1; bounding box: 52×59×65 Å

Foldseek 3Di:
DDPPPPLVVVLCVLLVVLVVVLVQCVVCVVVVNPDPCSCVVCVVVLVVLLVPPPSNLVSLVVCCVPPDCPGPSNLVSLLSLLSRAALVGSSCLLVRDLDPDLSSVLSSLVSCVSSVVVVSLVVSCVVPVPNVSSVVSVVVVPDPPPVNVVVVCVVPDDCVCVVVVVPDDPDDPPPPPPPCPPPDPPPPVRVVVVVVVVCCVVPVD

Sequence (205 aa):
MPIARRVKSIWRDVDRFLAELDRYHHYLSSHGKCGQGWLLAFRNDFRQILFDEPAVNFPLARYLRDCPPERPGYCIAMWLLGRCAERTKSYGLAKLTDGDSPRIRRHLALALRRVESWPRLRRLAAEHPDDEFLTRLLSDASRQSFDRRLHRFSEHVDHSHEAEAALASRMPLWIRDTNWSGKPPKTASWIRVILKRIRYWVRGE

Solvent-accessible surface area (backbone atoms only — not comparable to full-atom values): 12318 Å² total; per-residue (Å²): 138,74,87,72,70,66,61,70,54,56,56,57,47,50,56,49,46,40,54,47,50,36,52,52,51,52,52,27,53,78,67,75,61,72,52,96,64,66,67,62,82,46,49,65,59,53,51,50,54,68,64,50,66,74,73,49,53,60,43,36,48,46,47,62,70,76,47,64,79,86,42,71,36,39,55,50,38,46,43,50,46,28,67,76,30,40,70,92,44,55,75,57,62,87,72,56,74,89,48,94,46,69,70,50,41,53,40,50,46,53,24,30,56,72,25,64,38,56,73,59,44,52,48,55,30,68,77,39,75,86,40,63,68,49,55,51,55,52,59,69,61,55,66,69,49,70,65,58,50,50,50,52,45,62,74,70,52,82,64,91,56,56,79,58,68,78,43,84,72,86,63,76,80,79,68,78,79,68,71,67,82,83,61,78,80,75,50,72,67,57,52,52,53,52,52,50,52,51,48,28,73,76,67,75,104

Nearest PDB structures (foldseek):
  6fn9-assembly1_A  TM=1.810E-01  e=6.288E+00  Homo sapiens
  8p1h-assembly1_B-2  TM=1.733E-01  e=6.934E+00  Homo sapiens
  3rdh-assembly1_A  TM=2.067E-01  e=9.303E+00  Homo sapiens